Protein AF-A0A2V9QS73-F1 (afdb_monomer)

Structure (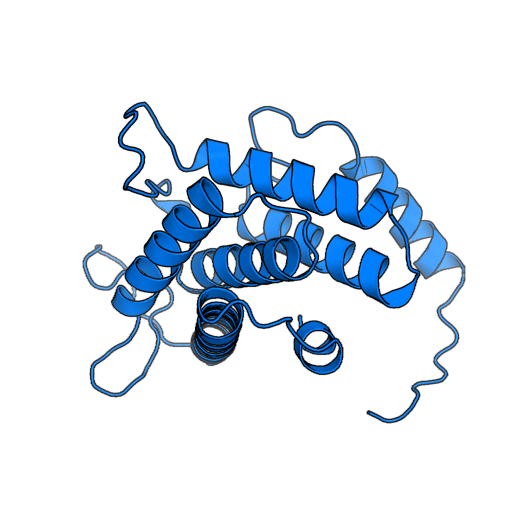mmCIF, N/CA/C/O backbone):
data_AF-A0A2V9QS73-F1
#
_entry.id   AF-A0A2V9QS73-F1
#
loop_
_atom_site.group_PDB
_atom_site.id
_atom_site.type_symbol
_atom_site.label_atom_id
_atom_site.label_alt_id
_atom_site.label_comp_id
_atom_site.label_asym_id
_atom_site.label_entity_id
_atom_site.label_seq_id
_atom_site.pdbx_PDB_ins_code
_atom_site.Cartn_x
_atom_site.Cartn_y
_atom_site.Cartn_z
_atom_site.occupancy
_atom_site.B_iso_or_equiv
_atom_site.auth_seq_id
_atom_site.auth_comp_id
_atom_site.auth_asym_id
_atom_site.auth_atom_id
_atom_site.pdbx_PDB_model_num
ATOM 1 N N . LEU A 1 1 ? -13.609 -18.349 4.858 1.00 47.53 1 LEU A N 1
ATOM 2 C CA . LEU A 1 1 ? -12.322 -18.584 5.546 1.00 47.53 1 LEU A CA 1
ATOM 3 C C . LEU A 1 1 ? -12.625 -19.323 6.839 1.00 47.53 1 LEU A C 1
ATOM 5 O O . LEU A 1 1 ? -13.399 -18.811 7.640 1.00 47.53 1 LEU A O 1
ATOM 9 N N . LEU A 1 2 ? -12.135 -20.558 6.973 1.00 36.41 2 LEU A N 1
ATOM 10 C CA . LEU A 1 2 ? -12.322 -21.362 8.182 1.00 36.41 2 LEU A CA 1
ATOM 11 C C . LEU A 1 2 ? -11.707 -20.611 9.374 1.00 36.41 2 LEU A C 1
ATOM 13 O O . LEU A 1 2 ? -10.621 -20.049 9.216 1.00 36.41 2 LEU A O 1
ATOM 17 N N . PRO A 1 3 ? -12.361 -20.568 10.547 1.00 46.25 3 PRO A N 1
ATOM 18 C CA . PRO A 1 3 ? -11.743 -20.011 11.736 1.00 46.25 3 PRO A CA 1
ATOM 19 C C . PRO A 1 3 ? -10.591 -20.935 12.130 1.00 46.25 3 PRO A C 1
ATOM 21 O O . PRO A 1 3 ? -10.796 -21.958 12.781 1.00 46.25 3 PRO A O 1
ATOM 24 N N . LEU A 1 4 ? -9.375 -20.589 11.714 1.00 47.06 4 LEU A N 1
ATOM 25 C CA . LEU A 1 4 ? -8.169 -21.162 12.289 1.00 47.06 4 LEU A CA 1
ATOM 26 C C . LEU A 1 4 ? -8.140 -20.704 13.750 1.00 47.06 4 LEU A C 1
ATOM 28 O O . LEU A 1 4 ? -7.663 -19.617 14.067 1.00 47.06 4 LEU A O 1
ATOM 32 N N . LYS A 1 5 ? -8.709 -21.518 14.648 1.00 58.69 5 LYS A N 1
ATOM 33 C CA . LYS A 1 5 ? -8.451 -21.443 16.088 1.00 58.69 5 LYS A CA 1
ATOM 34 C C . LYS A 1 5 ? -7.016 -21.917 16.318 1.00 58.69 5 LYS A C 1
ATOM 36 O O . LYS A 1 5 ? -6.788 -23.011 16.815 1.00 58.69 5 LYS A O 1
ATOM 41 N N . CYS A 1 6 ? -6.053 -21.128 15.861 1.00 67.50 6 CYS A N 1
ATOM 42 C CA . CYS A 1 6 ? -4.663 -21.316 16.223 1.00 67.50 6 CYS A CA 1
ATOM 43 C C . CYS A 1 6 ? -4.436 -20.501 17.491 1.00 67.50 6 CYS A C 1
ATOM 45 O O . CYS A 1 6 ? -4.543 -19.273 17.465 1.00 67.50 6 CYS A O 1
ATOM 47 N N . GLU A 1 7 ? -4.160 -21.172 18.606 1.00 81.00 7 GLU A N 1
ATOM 48 C CA . GLU A 1 7 ? -3.574 -20.484 19.750 1.00 81.00 7 GLU A CA 1
ATOM 49 C C . GLU A 1 7 ? -2.178 -20.017 19.329 1.00 81.00 7 GLU A C 1
ATOM 51 O O . GLU A 1 7 ? -1.331 -20.814 18.931 1.00 81.00 7 GLU A O 1
ATOM 56 N N . ILE A 1 8 ? -1.976 -18.700 19.314 1.00 80.12 8 ILE A N 1
ATOM 57 C CA . ILE A 1 8 ? -0.672 -18.102 19.026 1.00 80.12 8 ILE A CA 1
ATOM 58 C C . ILE A 1 8 ? 0.168 -18.247 20.299 1.00 80.12 8 ILE A C 1
ATOM 60 O O . ILE A 1 8 ? -0.289 -17.763 21.341 1.00 80.12 8 ILE A O 1
ATOM 64 N N . PRO A 1 9 ? 1.367 -18.856 20.240 1.00 88.25 9 PRO A N 1
ATOM 65 C CA . PRO A 1 9 ? 2.242 -18.960 21.401 1.00 88.25 9 PRO A CA 1
ATOM 66 C C . PRO A 1 9 ? 2.484 -17.580 22.038 1.00 88.25 9 PRO A C 1
ATOM 68 O O . PRO A 1 9 ? 2.725 -16.613 21.301 1.00 88.25 9 PRO A O 1
ATOM 71 N N . PRO A 1 10 ? 2.412 -17.445 23.375 1.00 85.75 10 PRO A N 1
ATOM 72 C CA . PRO A 1 10 ? 2.612 -16.161 24.047 1.00 85.75 10 PRO A CA 1
ATOM 73 C C . PRO A 1 10 ? 3.983 -15.547 23.732 1.00 85.75 10 PRO A C 1
ATOM 75 O O . PRO A 1 10 ? 4.085 -14.338 23.559 1.00 85.75 10 PRO A O 1
ATOM 78 N N . GLU A 1 11 ? 5.013 -16.364 23.519 1.00 90.75 11 GLU A N 1
ATOM 79 C CA . GLU A 1 11 ? 6.354 -15.913 23.144 1.00 90.75 11 GLU A CA 1
ATOM 80 C C . GLU A 1 11 ? 6.370 -15.226 21.772 1.00 90.75 11 GLU A C 1
ATOM 82 O O . GLU A 1 11 ? 7.095 -14.250 21.568 1.00 90.75 11 GLU A O 1
ATOM 87 N N . LEU A 1 12 ? 5.555 -15.710 20.826 1.00 80.88 12 LEU A N 1
ATOM 88 C CA . LEU A 1 12 ? 5.427 -15.099 19.504 1.00 80.88 12 LEU A CA 1
ATOM 89 C C . LEU A 1 12 ? 4.694 -13.757 19.595 1.00 80.88 12 LEU A C 1
ATOM 91 O O . LEU A 1 12 ? 5.092 -12.800 18.930 1.00 80.88 12 LEU A O 1
ATOM 95 N N . ARG A 1 13 ? 3.669 -13.660 20.450 1.00 81.12 13 ARG A N 1
ATOM 96 C CA . ARG A 1 13 ? 2.990 -12.390 20.746 1.00 81.12 13 ARG A CA 1
ATOM 97 C C . ARG A 1 13 ? 3.968 -11.374 21.335 1.00 81.12 13 ARG A C 1
ATOM 99 O O . ARG A 1 13 ? 4.094 -10.284 20.784 1.00 81.12 13 ARG A O 1
ATOM 106 N N . ASP A 1 14 ? 4.713 -11.757 22.367 1.00 81.50 14 ASP A N 1
ATOM 107 C CA . ASP A 1 14 ? 5.699 -10.891 23.020 1.00 81.50 14 ASP A CA 1
ATOM 108 C C . ASP A 1 14 ? 6.790 -10.430 22.043 1.00 81.50 14 ASP A C 1
ATOM 110 O O . ASP A 1 14 ? 7.220 -9.275 22.068 1.00 81.50 14 ASP A O 1
ATOM 114 N N . ALA A 1 15 ? 7.252 -11.322 21.161 1.00 83.88 15 ALA A N 1
ATOM 115 C CA . ALA A 1 15 ? 8.209 -10.974 20.116 1.00 83.88 15 ALA A CA 1
ATOM 116 C C . ALA A 1 15 ? 7.620 -9.953 19.131 1.00 83.88 15 ALA A C 1
ATOM 118 O O . ALA A 1 15 ? 8.287 -8.966 18.814 1.00 83.88 15 ALA A O 1
ATOM 119 N N . CYS A 1 16 ? 6.369 -10.142 18.696 1.00 80.75 16 CYS A N 1
ATOM 120 C CA . CYS A 1 16 ? 5.674 -9.197 17.821 1.00 80.75 16 CYS A CA 1
ATOM 121 C C . CYS A 1 16 ? 5.517 -7.824 18.485 1.00 80.75 16 CYS A C 1
ATOM 123 O O . CYS A 1 16 ? 5.817 -6.816 17.852 1.00 80.75 16 CYS A O 1
ATOM 125 N N . GLU A 1 17 ? 5.127 -7.769 19.759 1.00 80.06 17 GLU A N 1
ATOM 126 C CA . GLU A 1 17 ? 4.959 -6.517 20.510 1.00 80.06 17 GLU A CA 1
ATOM 127 C C . GLU A 1 17 ? 6.294 -5.788 20.733 1.00 80.06 17 GLU A C 1
ATOM 129 O O . GLU A 1 17 ? 6.374 -4.564 20.592 1.00 80.06 17 GLU A O 1
ATOM 134 N N . LYS A 1 18 ? 7.378 -6.524 21.018 1.00 81.81 18 LYS A N 1
ATOM 135 C CA . LYS A 1 18 ? 8.735 -5.958 21.131 1.00 81.81 18 LYS A CA 1
ATOM 136 C C . LYS A 1 18 ? 9.226 -5.398 19.800 1.00 81.81 18 LYS A C 1
ATOM 138 O O . LYS A 1 18 ? 9.774 -4.295 19.763 1.00 81.81 18 LYS A O 1
ATOM 143 N N . ILE A 1 19 ? 9.028 -6.146 18.714 1.00 80.38 19 ILE A N 1
ATOM 144 C CA . ILE A 1 19 ? 9.373 -5.723 17.354 1.00 80.38 19 ILE A CA 1
ATOM 145 C C . ILE A 1 19 ? 8.558 -4.480 16.994 1.00 80.38 19 ILE A C 1
ATOM 147 O O . ILE A 1 19 ? 9.142 -3.460 16.639 1.00 80.38 19 ILE A O 1
ATOM 151 N N . GLN A 1 20 ? 7.240 -4.508 17.183 1.00 74.06 20 GLN A N 1
ATOM 152 C CA . GLN A 1 20 ? 6.363 -3.361 16.967 1.00 74.06 20 GLN A CA 1
ATOM 153 C C . GLN A 1 20 ? 6.851 -2.140 17.754 1.00 74.06 20 GLN A C 1
ATOM 155 O O . GLN A 1 20 ? 7.092 -1.101 17.156 1.00 74.06 20 GLN A O 1
ATOM 160 N N . SER A 1 21 ? 7.097 -2.271 19.059 1.00 76.25 21 SER A N 1
ATOM 161 C CA . SER A 1 21 ? 7.568 -1.169 19.914 1.00 76.25 21 SER A CA 1
ATOM 162 C C . SER A 1 21 ? 8.906 -0.583 19.453 1.00 76.25 21 SER A C 1
ATOM 164 O O . SER A 1 21 ? 9.128 0.625 19.553 1.00 76.25 21 SER A O 1
ATOM 166 N N . LYS A 1 22 ? 9.805 -1.422 18.922 1.00 75.50 22 LYS A N 1
ATOM 167 C CA . LYS A 1 22 ? 11.066 -0.980 18.311 1.00 75.50 22 LYS A CA 1
ATOM 168 C C . LYS A 1 22 ? 10.812 -0.134 17.058 1.00 75.50 22 LYS A C 1
ATOM 170 O O . LYS A 1 22 ? 11.486 0.880 16.881 1.00 75.50 22 LYS A O 1
ATOM 175 N N . TRP A 1 23 ? 9.850 -0.532 16.228 1.00 67.88 23 TRP A N 1
ATOM 176 C CA . TRP A 1 23 ? 9.509 0.129 14.963 1.00 67.88 23 TRP A CA 1
ATOM 177 C C . TRP A 1 23 ? 8.507 1.286 15.102 1.00 67.88 23 TRP A C 1
ATOM 179 O O . TRP A 1 23 ? 8.439 2.131 14.222 1.00 67.88 23 TRP A O 1
ATOM 189 N N . CYS A 1 24 ? 7.783 1.394 16.219 1.00 65.12 24 CYS A N 1
ATOM 190 C CA . CYS A 1 24 ? 6.920 2.536 16.547 1.00 65.12 24 CYS A CA 1
ATOM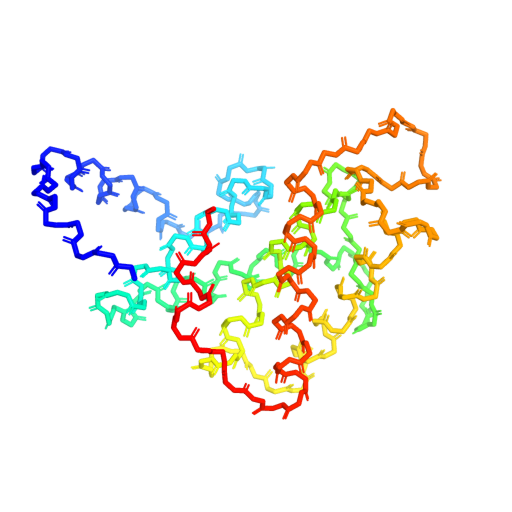 191 C C . CYS A 1 24 ? 7.696 3.815 16.897 1.00 65.12 24 CYS A C 1
ATOM 193 O O . CYS A 1 24 ? 7.084 4.848 17.172 1.00 65.12 24 CYS A O 1
ATOM 195 N N . ARG A 1 25 ? 9.033 3.771 16.941 1.00 67.12 25 ARG A N 1
ATOM 196 C CA . ARG A 1 25 ? 9.841 4.986 17.090 1.00 67.12 25 ARG A CA 1
ATOM 197 C C . ARG A 1 25 ? 9.652 5.865 15.849 1.00 67.12 25 ARG A C 1
ATOM 199 O O . ARG A 1 25 ? 9.499 5.312 14.762 1.00 67.12 25 ARG A O 1
ATOM 206 N N . PRO A 1 26 ? 9.676 7.205 15.987 1.00 59.50 26 PRO A N 1
ATOM 207 C CA . PRO A 1 26 ? 9.500 8.107 14.858 1.00 59.50 26 PRO A CA 1
ATOM 208 C C . PRO A 1 26 ? 10.385 7.681 13.691 1.00 59.50 26 PRO A C 1
ATOM 210 O O . PRO A 1 26 ? 11.586 7.449 13.874 1.00 59.50 26 PRO A O 1
ATOM 213 N N . LEU A 1 27 ? 9.777 7.560 12.513 1.00 59.16 27 LEU A N 1
ATOM 214 C CA . LEU A 1 27 ? 10.486 7.359 11.259 1.00 59.16 27 LEU A CA 1
ATOM 215 C C . LEU A 1 27 ? 11.593 8.406 11.172 1.00 59.16 27 LEU A C 1
ATOM 217 O O . LEU A 1 27 ? 11.326 9.603 11.074 1.00 59.16 27 LEU A O 1
ATOM 221 N N . HIS A 1 28 ? 12.842 7.958 11.266 1.00 55.03 28 HIS A N 1
ATOM 222 C CA . HIS A 1 28 ? 13.967 8.831 10.976 1.00 55.03 28 HIS A CA 1
ATOM 223 C C . HIS A 1 28 ? 13.935 9.125 9.469 1.00 55.03 28 HIS A C 1
ATOM 225 O O . HIS A 1 28 ? 13.313 8.394 8.693 1.00 55.03 28 HIS A O 1
ATOM 231 N N . SER A 1 29 ? 14.614 10.183 9.033 1.00 54.53 29 SER A N 1
ATOM 232 C CA . SER A 1 29 ? 14.646 10.651 7.637 1.00 54.53 29 SER A CA 1
ATOM 233 C C . SER A 1 29 ? 15.012 9.578 6.582 1.00 54.53 29 SER A C 1
ATOM 235 O O . SER A 1 29 ? 14.821 9.804 5.388 1.00 54.53 29 SER A O 1
ATOM 237 N N . GLY A 1 30 ? 15.487 8.396 7.002 1.00 55.16 30 GLY A N 1
ATOM 238 C CA . GLY A 1 30 ? 15.820 7.236 6.169 1.00 55.16 30 GLY A CA 1
ATOM 239 C C . GLY A 1 30 ? 14.734 6.157 5.980 1.00 55.16 30 GLY A C 1
ATOM 240 O O . GLY A 1 30 ? 14.956 5.251 5.177 1.00 55.16 30 GLY A O 1
ATOM 241 N N . GLY A 1 31 ? 13.562 6.243 6.619 1.00 58.09 31 GLY A N 1
ATOM 242 C CA . GLY A 1 31 ? 12.594 5.125 6.684 1.00 58.09 31 GLY A CA 1
ATOM 243 C C . GLY A 1 31 ? 12.831 4.238 7.907 1.00 58.09 31 GLY A C 1
ATOM 244 O O . GLY A 1 31 ? 13.728 4.533 8.699 1.00 58.09 31 GLY A O 1
ATOM 245 N N . LEU A 1 32 ? 12.043 3.171 8.095 1.00 59.94 32 LEU A N 1
ATOM 246 C CA . LEU A 1 32 ? 12.308 2.233 9.200 1.00 59.94 32 LEU A CA 1
ATOM 247 C C . LEU A 1 32 ? 13.563 1.424 8.881 1.00 59.94 32 LEU A C 1
ATOM 249 O O . LEU A 1 32 ? 14.489 1.354 9.686 1.00 59.94 32 LEU A O 1
ATOM 253 N N . THR A 1 33 ? 13.595 0.840 7.687 1.00 62.88 33 THR A N 1
ATOM 254 C CA . THR A 1 33 ? 14.617 -0.137 7.289 1.00 62.88 33 THR A CA 1
ATOM 255 C C . THR A 1 33 ? 15.610 0.393 6.255 1.00 62.88 33 THR A C 1
ATOM 257 O O . THR A 1 33 ? 16.653 -0.217 6.041 1.00 62.88 33 THR A O 1
ATOM 260 N N . GLY A 1 34 ? 15.292 1.514 5.601 1.00 67.19 34 GLY A N 1
ATOM 261 C CA . GLY A 1 34 ? 15.976 1.949 4.380 1.00 67.19 34 GLY A CA 1
ATOM 262 C C . GLY A 1 34 ? 15.488 1.227 3.115 1.00 67.19 34 GLY A C 1
ATOM 263 O O . GLY A 1 34 ? 15.835 1.653 2.015 1.00 67.19 34 GLY A O 1
ATOM 264 N N . GLU A 1 35 ? 14.635 0.203 3.250 1.00 80.19 35 GLU A N 1
ATOM 265 C CA . GLU A 1 35 ? 14.010 -0.544 2.159 1.00 80.19 35 GLU A CA 1
ATOM 266 C C . GLU A 1 35 ? 12.489 -0.318 2.154 1.00 80.19 35 GLU A C 1
ATOM 268 O O . GLU A 1 35 ? 11.765 -0.675 3.081 1.00 80.19 35 GLU A O 1
ATOM 273 N N . TRP A 1 36 ? 11.969 0.247 1.065 1.00 84.19 36 TRP A N 1
ATOM 274 C CA . TRP A 1 36 ? 10.554 0.622 0.957 1.00 84.19 36 TRP A CA 1
ATOM 275 C C . TRP A 1 36 ? 9.608 -0.571 1.086 1.00 84.19 36 TRP A C 1
ATOM 277 O O . TRP A 1 36 ? 8.545 -0.463 1.686 1.00 84.19 36 TRP A O 1
ATOM 287 N N . HIS A 1 37 ? 10.014 -1.715 0.543 1.00 84.38 37 HIS A N 1
ATOM 288 C CA . HIS A 1 37 ? 9.239 -2.948 0.570 1.00 84.38 37 HIS A CA 1
ATOM 289 C C . HIS A 1 37 ? 9.006 -3.447 2.007 1.00 84.38 37 HIS A C 1
ATOM 291 O O . HIS A 1 37 ? 7.882 -3.774 2.382 1.00 84.38 37 HIS A O 1
ATOM 297 N N . ALA A 1 38 ? 10.043 -3.429 2.849 1.00 86.62 38 ALA A N 1
ATOM 298 C CA . ALA A 1 38 ? 9.918 -3.806 4.255 1.00 86.62 38 ALA A CA 1
ATOM 299 C C . ALA A 1 38 ? 9.075 -2.793 5.054 1.00 86.62 38 ALA A C 1
ATOM 301 O O . ALA A 1 38 ? 8.235 -3.191 5.865 1.00 86.62 38 ALA A O 1
ATOM 302 N N . ASP A 1 39 ? 9.233 -1.493 4.781 1.00 87.88 39 ASP A N 1
ATOM 303 C CA . ASP A 1 39 ? 8.417 -0.439 5.397 1.00 87.88 39 ASP A CA 1
ATOM 304 C C . ASP A 1 39 ? 6.922 -0.591 5.026 1.00 87.88 39 ASP A C 1
ATOM 306 O O . ASP A 1 39 ? 6.040 -0.362 5.858 1.00 87.88 39 ASP A O 1
ATOM 310 N N . LEU A 1 40 ? 6.613 -1.042 3.806 1.00 91.44 40 LEU A N 1
ATOM 311 C CA . LEU A 1 40 ? 5.241 -1.296 3.354 1.00 91.44 40 LEU A CA 1
ATOM 312 C C . LEU A 1 40 ? 4.618 -2.532 4.000 1.00 91.44 40 LEU A C 1
ATOM 314 O O . LEU A 1 40 ? 3.457 -2.463 4.403 1.00 91.44 40 LEU A O 1
ATOM 318 N N . TYR A 1 41 ? 5.375 -3.615 4.197 1.00 91.81 41 TYR A N 1
ATOM 319 C CA . TYR A 1 41 ? 4.889 -4.747 4.995 1.00 91.81 41 TYR A CA 1
ATOM 320 C C . TYR A 1 41 ? 4.551 -4.338 6.425 1.00 91.81 41 TYR A C 1
ATOM 322 O O . TYR A 1 41 ? 3.552 -4.795 6.980 1.00 91.81 41 TYR A O 1
ATOM 330 N N . PHE A 1 42 ? 5.352 -3.455 7.023 1.00 91.00 42 PHE A N 1
ATOM 331 C CA . PHE A 1 42 ? 5.040 -2.911 8.339 1.00 91.00 42 PHE A CA 1
ATOM 332 C C . PHE A 1 42 ? 3.713 -2.133 8.329 1.00 91.00 42 PHE A C 1
ATOM 334 O O . PHE A 1 42 ? 2.864 -2.364 9.193 1.00 91.00 42 PHE A O 1
ATOM 341 N N . ILE A 1 43 ? 3.488 -1.270 7.332 1.00 93.38 43 ILE A N 1
ATOM 342 C CA . ILE A 1 43 ? 2.230 -0.518 7.179 1.00 93.38 43 ILE A CA 1
ATOM 343 C C . ILE A 1 43 ? 1.033 -1.462 6.985 1.00 93.38 43 ILE A C 1
ATOM 345 O O . ILE A 1 43 ? 0.017 -1.307 7.666 1.00 93.38 43 ILE A O 1
ATOM 349 N N . GLU A 1 44 ? 1.137 -2.451 6.095 1.00 94.81 44 GLU A N 1
ATOM 350 C CA . GLU A 1 44 ? 0.077 -3.442 5.859 1.00 94.81 44 GLU A CA 1
ATOM 351 C C . GLU A 1 44 ? -0.208 -4.273 7.121 1.00 94.81 44 GLU A C 1
ATOM 353 O O . GLU A 1 44 ? -1.370 -4.499 7.468 1.00 94.81 44 GLU A O 1
ATOM 358 N N . GLY A 1 45 ? 0.830 -4.636 7.880 1.00 92.38 45 GLY A N 1
ATOM 359 C CA . GLY A 1 45 ? 0.697 -5.293 9.178 1.00 92.38 45 GLY A CA 1
ATOM 360 C C . GLY A 1 45 ? -0.063 -4.444 10.202 1.00 92.38 45 GLY A C 1
ATOM 361 O O . GLY A 1 45 ? -0.964 -4.946 10.875 1.00 92.38 45 GLY A O 1
ATOM 362 N N . LEU A 1 46 ? 0.225 -3.141 10.289 1.00 92.50 46 LEU A N 1
ATOM 363 C CA . LEU A 1 46 ? -0.517 -2.220 11.157 1.00 92.50 46 LEU A CA 1
ATOM 364 C C . LEU A 1 46 ? -1.987 -2.079 10.737 1.00 92.50 46 LEU A C 1
ATOM 366 O O . LEU A 1 46 ? -2.867 -2.038 11.598 1.00 92.50 46 LEU A O 1
ATOM 370 N N . VAL A 1 47 ? -2.268 -2.048 9.432 1.00 94.62 47 VAL A N 1
ATOM 371 C CA . VAL A 1 47 ? -3.640 -2.051 8.900 1.00 94.62 47 VAL A CA 1
ATOM 372 C C . VAL A 1 47 ? -4.377 -3.324 9.313 1.00 94.62 47 VAL A C 1
ATOM 374 O O . VAL A 1 47 ? -5.508 -3.248 9.800 1.00 94.62 47 VAL A O 1
ATOM 377 N N . LEU A 1 48 ? -3.741 -4.491 9.180 1.00 92.94 48 LEU A N 1
ATOM 378 C CA . LEU A 1 48 ? -4.316 -5.763 9.618 1.00 92.94 48 LEU A CA 1
ATOM 379 C C . LEU A 1 48 ? -4.582 -5.765 11.129 1.00 92.94 48 LEU A C 1
ATOM 381 O O . LEU A 1 48 ? -5.684 -6.127 11.548 1.00 92.94 48 LEU A O 1
ATOM 385 N N . LEU A 1 49 ? -3.638 -5.293 11.949 1.00 89.44 49 LEU A N 1
ATOM 386 C CA . LEU A 1 49 ? -3.826 -5.161 13.398 1.00 89.44 49 LEU A CA 1
ATOM 387 C C . LEU A 1 49 ? -5.008 -4.244 13.734 1.00 89.44 49 LEU A C 1
ATOM 389 O O . LEU A 1 49 ? -5.908 -4.642 14.479 1.00 89.44 49 LEU A O 1
ATOM 393 N N . GLY A 1 50 ? -5.063 -3.056 13.130 1.00 91.00 50 GLY A N 1
ATOM 394 C CA . GLY A 1 50 ? -6.162 -2.110 13.307 1.00 91.00 50 GLY A CA 1
ATOM 395 C C . GLY A 1 50 ? -7.516 -2.692 12.888 1.00 91.00 50 GLY A C 1
ATOM 396 O O . GLY A 1 50 ? -8.529 -2.472 13.556 1.00 91.00 50 GLY A O 1
ATOM 397 N N . LEU A 1 51 ? -7.555 -3.483 11.814 1.00 91.19 51 LEU A N 1
ATOM 398 C CA . LEU A 1 51 ? -8.772 -4.108 11.294 1.00 91.19 51 LEU A CA 1
ATOM 399 C C . LEU A 1 51 ? -9.251 -5.307 12.128 1.00 91.19 51 LEU A C 1
ATOM 401 O O . LEU A 1 51 ? -10.462 -5.547 12.250 1.00 91.19 51 LEU A O 1
ATOM 405 N N . HIS A 1 52 ? -8.326 -6.101 12.666 1.00 88.31 52 HIS A N 1
ATOM 406 C CA . HIS A 1 52 ? -8.632 -7.306 13.436 1.00 88.31 52 HIS A CA 1
ATOM 407 C C . HIS A 1 52 ? -8.906 -7.009 14.908 1.00 88.31 52 HIS A C 1
ATOM 409 O O . HIS A 1 52 ? -9.881 -7.530 15.450 1.00 88.31 52 HIS A O 1
ATOM 415 N N . HIS A 1 53 ? -8.112 -6.132 15.520 1.00 86.56 53 HIS A N 1
ATOM 416 C CA . HIS A 1 53 ? -8.195 -5.813 16.945 1.00 86.56 53 HIS A CA 1
ATOM 417 C C . HIS A 1 53 ? -8.951 -4.516 17.242 1.00 86.56 53 HIS A C 1
ATOM 419 O O . HIS A 1 53 ? -9.129 -4.178 18.408 1.00 86.56 53 HIS A O 1
ATOM 425 N N . ARG A 1 54 ? -9.438 -3.808 16.208 1.00 89.75 54 ARG A N 1
ATOM 426 C CA . ARG A 1 54 ? -10.061 -2.476 16.340 1.00 89.75 54 ARG A CA 1
ATOM 427 C C . ARG A 1 54 ? -9.127 -1.474 17.031 1.00 89.75 54 ARG A C 1
ATOM 429 O O . ARG A 1 54 ? -9.578 -0.598 17.763 1.00 89.75 54 ARG A O 1
ATOM 436 N N . ASP A 1 55 ? -7.827 -1.620 16.794 1.00 88.38 55 ASP A N 1
ATOM 437 C CA . ASP A 1 55 ? -6.799 -0.784 17.400 1.00 88.38 55 ASP A CA 1
ATOM 438 C C . ASP A 1 55 ? -6.655 0.533 16.623 1.00 88.38 55 ASP A C 1
ATOM 440 O O . ASP A 1 55 ? -6.079 0.585 15.533 1.00 88.38 55 ASP A O 1
ATOM 444 N N . SER A 1 56 ? -7.185 1.620 17.186 1.00 92.00 56 SER A N 1
ATOM 445 C CA . SER A 1 56 ? -7.098 2.955 16.588 1.00 92.00 56 SER A CA 1
ATOM 446 C C . SER A 1 56 ? -5.671 3.507 16.551 1.00 92.00 56 SER A C 1
ATOM 448 O O . SER A 1 56 ? -5.373 4.341 15.696 1.00 92.00 56 SER A O 1
ATOM 450 N N . ARG A 1 57 ? -4.782 3.061 17.451 1.00 90.25 57 ARG A N 1
ATOM 451 C CA . ARG A 1 57 ? -3.370 3.473 17.462 1.00 90.25 57 ARG A CA 1
ATOM 452 C C . ARG A 1 57 ? -2.632 2.851 16.285 1.00 90.25 57 ARG A C 1
ATOM 454 O O . ARG A 1 57 ? -1.867 3.548 15.626 1.00 90.25 57 ARG A O 1
ATOM 461 N N . ALA A 1 58 ? -2.918 1.585 15.976 1.00 90.81 58 ALA A N 1
ATOM 462 C CA . ALA A 1 58 ? -2.361 0.913 14.803 1.00 90.81 58 ALA A CA 1
ATOM 463 C C . ALA A 1 58 ? -2.746 1.637 13.501 1.00 90.81 58 ALA A C 1
ATOM 465 O O . ALA A 1 58 ? -1.883 1.900 12.667 1.00 90.81 58 ALA A O 1
ATOM 466 N N . TRP A 1 59 ? -4.009 2.058 13.362 1.00 94.62 59 TRP A N 1
ATOM 467 C CA . TRP A 1 59 ? -4.445 2.864 12.217 1.00 94.62 59 TRP A CA 1
ATOM 468 C C . TRP A 1 59 ? -3.754 4.229 12.130 1.00 94.62 59 TRP A C 1
ATOM 470 O O . TRP A 1 59 ? -3.329 4.636 11.047 1.00 94.62 59 TRP A O 1
ATOM 480 N N . ALA A 1 60 ? -3.636 4.939 13.256 1.00 92.81 60 ALA A N 1
ATOM 481 C CA . ALA A 1 60 ? -2.960 6.233 13.300 1.00 92.81 60 ALA A CA 1
ATOM 482 C C . ALA A 1 60 ? -1.491 6.109 12.872 1.00 92.81 60 ALA A C 1
ATOM 484 O O . ALA A 1 60 ? -1.033 6.878 12.027 1.00 92.81 60 ALA A O 1
ATOM 485 N N . LEU A 1 61 ? -0.795 5.085 13.374 1.00 91.06 61 LEU A N 1
ATOM 486 C CA . LEU A 1 61 ? 0.594 4.818 13.022 1.00 91.06 61 LEU A CA 1
ATOM 487 C C . LEU A 1 61 ? 0.753 4.363 11.565 1.00 91.06 61 LEU A C 1
ATOM 489 O O . LEU A 1 61 ? 1.698 4.787 10.903 1.00 91.06 61 LEU A O 1
ATOM 493 N N . ALA A 1 62 ? -0.169 3.548 11.041 1.00 94.00 62 ALA A N 1
ATOM 494 C CA . ALA A 1 62 ? -0.168 3.147 9.633 1.00 94.00 62 ALA A CA 1
ATOM 495 C C . ALA A 1 62 ? -0.294 4.371 8.719 1.00 94.00 62 ALA A C 1
ATOM 497 O O . ALA A 1 62 ? 0.475 4.523 7.771 1.00 94.00 62 ALA A O 1
ATOM 498 N N . ARG A 1 63 ? -1.222 5.281 9.045 1.00 95.19 63 ARG A N 1
ATOM 499 C CA . ARG A 1 63 ? -1.395 6.558 8.344 1.00 95.19 63 ARG A CA 1
ATOM 500 C C . ARG A 1 63 ? -0.121 7.394 8.393 1.00 95.19 63 ARG A C 1
ATOM 502 O O . ARG A 1 63 ? 0.334 7.846 7.350 1.00 95.19 63 ARG A O 1
ATOM 509 N N . GLU A 1 64 ? 0.437 7.622 9.577 1.00 92.00 64 GLU A N 1
ATOM 510 C CA . GLU A 1 64 ? 1.643 8.446 9.749 1.00 92.00 64 GLU A CA 1
ATOM 511 C C . GLU A 1 64 ? 2.828 7.872 8.982 1.00 92.00 64 GLU A C 1
ATOM 513 O O . GLU A 1 64 ? 3.525 8.603 8.278 1.00 92.00 64 GLU A O 1
ATOM 518 N N . SER A 1 65 ? 2.993 6.551 9.044 1.00 90.31 65 SER A N 1
ATOM 519 C CA . SER A 1 65 ? 4.061 5.847 8.344 1.00 90.31 65 SER A CA 1
ATOM 520 C C . SER A 1 65 ? 3.902 5.932 6.830 1.00 90.31 65 SER A C 1
ATOM 522 O O . SER A 1 65 ? 4.854 6.254 6.122 1.00 90.31 65 SER A O 1
ATOM 524 N N . TYR A 1 66 ? 2.680 5.735 6.332 1.00 93.25 66 TYR A N 1
ATOM 525 C CA . TYR A 1 66 ? 2.356 5.890 4.917 1.00 93.25 66 TYR A CA 1
ATOM 526 C C . TYR A 1 66 ? 2.589 7.323 4.422 1.00 93.25 66 TYR A C 1
ATOM 528 O O . TYR A 1 66 ? 3.172 7.528 3.360 1.00 93.25 66 TYR A O 1
ATOM 536 N N . GLN A 1 67 ? 2.175 8.330 5.196 1.00 91.25 67 GLN A N 1
ATOM 537 C CA . GLN A 1 67 ? 2.385 9.737 4.850 1.00 91.25 67 GLN A CA 1
ATOM 538 C C . GLN A 1 67 ? 3.869 10.090 4.790 1.00 91.25 67 GLN A C 1
ATOM 540 O O . GLN A 1 67 ? 4.308 10.713 3.826 1.00 91.25 67 GLN A O 1
ATOM 545 N N . ALA A 1 68 ? 4.645 9.663 5.787 1.00 87.38 68 ALA A N 1
ATOM 546 C CA . ALA A 1 68 ? 6.084 9.868 5.805 1.00 87.38 68 ALA A CA 1
ATOM 547 C C . ALA A 1 68 ? 6.766 9.193 4.606 1.00 87.38 68 ALA A C 1
ATOM 549 O O . ALA A 1 68 ? 7.616 9.815 3.976 1.00 87.38 68 ALA A O 1
ATOM 550 N N . LEU A 1 69 ? 6.357 7.972 4.245 1.00 87.00 69 LEU A N 1
ATOM 551 C CA . LEU A 1 69 ? 6.880 7.271 3.073 1.00 87.00 69 LEU A CA 1
ATOM 552 C C . LEU A 1 69 ? 6.546 8.011 1.768 1.00 87.00 69 LEU A C 1
ATOM 554 O O . LEU A 1 69 ? 7.441 8.289 0.975 1.00 87.00 69 LEU A O 1
ATOM 558 N N . MET A 1 70 ? 5.287 8.413 1.581 1.00 86.88 70 MET A N 1
ATOM 559 C CA . MET A 1 70 ? 4.837 9.141 0.388 1.00 86.88 70 MET A CA 1
ATOM 560 C C . MET A 1 70 ? 5.499 10.514 0.236 1.00 86.88 70 MET A C 1
ATOM 562 O O . MET A 1 70 ? 5.791 10.928 -0.881 1.00 86.88 70 MET A O 1
ATOM 566 N N . ASN A 1 71 ? 5.787 11.211 1.336 1.00 83.94 71 ASN A N 1
ATOM 567 C CA . ASN A 1 71 ? 6.499 12.492 1.291 1.00 83.94 71 ASN A CA 1
ATOM 568 C C . ASN A 1 71 ? 7.961 12.334 0.834 1.00 83.94 71 ASN A C 1
ATOM 570 O O . ASN A 1 71 ? 8.567 13.294 0.367 1.00 83.94 71 ASN A O 1
ATOM 574 N N . ARG A 1 72 ? 8.539 11.127 0.920 1.00 78.12 72 ARG A N 1
ATOM 575 C CA . ARG A 1 72 ? 9.872 10.831 0.364 1.00 78.12 72 ARG A CA 1
ATOM 576 C C . ARG A 1 72 ? 9.841 10.608 -1.149 1.00 78.12 72 ARG A C 1
ATOM 578 O O . ARG A 1 72 ? 10.886 10.730 -1.778 1.00 78.12 72 ARG A O 1
ATOM 585 N N . CYS A 1 73 ? 8.674 10.316 -1.734 1.00 71.56 73 CYS A N 1
ATOM 586 C CA . CYS A 1 73 ? 8.490 10.241 -3.188 1.00 71.56 73 CYS A CA 1
ATOM 587 C C . CYS A 1 73 ? 8.527 11.620 -3.873 1.00 71.56 73 CYS A C 1
ATOM 589 O O . CYS A 1 73 ? 8.464 11.691 -5.094 1.00 71.56 73 CYS A O 1
ATOM 591 N N . GLU A 1 74 ? 8.530 12.727 -3.129 1.00 64.25 74 GLU A N 1
ATOM 592 C CA . GLU A 1 74 ? 8.368 14.079 -3.687 1.00 64.25 74 GLU A CA 1
ATOM 593 C C . GLU A 1 74 ? 9.705 14.817 -3.871 1.00 64.25 74 GLU A C 1
ATOM 595 O O . GLU A 1 74 ? 9.759 16.034 -3.721 1.00 64.25 74 GLU A O 1
ATOM 600 N N . GLY A 1 75 ? 10.803 14.105 -4.167 1.00 47.91 75 GLY A N 1
ATOM 601 C CA . GLY A 1 75 ? 12.143 14.697 -4.293 1.00 47.91 75 GLY A CA 1
ATOM 602 C C . GLY A 1 75 ? 12.158 16.040 -5.048 1.00 47.91 75 GLY A C 1
ATOM 603 O O . GLY A 1 75 ? 11.768 16.089 -6.206 1.00 47.91 75 GLY A O 1
ATOM 604 N N . SER A 1 76 ? 12.601 17.110 -4.369 1.00 38.47 76 SER A N 1
ATOM 605 C CA . SER A 1 76 ? 12.946 18.485 -4.812 1.00 38.47 76 SER A CA 1
ATOM 606 C C . SER A 1 76 ? 12.016 19.273 -5.757 1.00 38.47 76 SER A C 1
ATOM 608 O O . SER A 1 76 ? 12.231 20.473 -5.919 1.00 38.47 76 SER A O 1
ATOM 610 N N . ALA A 1 77 ? 11.010 18.671 -6.387 1.00 38.34 77 ALA A N 1
ATOM 611 C CA . ALA A 1 77 ? 10.154 19.313 -7.376 1.00 38.34 77 ALA A CA 1
ATOM 612 C C . ALA A 1 77 ? 8.690 19.297 -6.899 1.00 38.34 77 ALA A C 1
ATOM 614 O O . ALA A 1 77 ? 8.077 18.231 -6.836 1.00 38.34 77 ALA A O 1
ATOM 615 N N . PRO A 1 78 ? 8.088 20.466 -6.602 1.00 36.22 78 PRO A N 1
ATOM 616 C CA . PRO A 1 78 ? 6.743 20.601 -6.041 1.00 36.22 78 PRO A CA 1
ATOM 617 C C . PRO A 1 78 ? 5.662 20.476 -7.125 1.00 36.22 78 PRO A C 1
ATOM 619 O O . PRO A 1 78 ? 4.728 21.273 -7.205 1.00 36.22 78 PRO A O 1
ATOM 622 N N . SER A 1 79 ? 5.793 19.491 -8.008 1.00 39.09 79 SER A N 1
ATOM 623 C CA . SER A 1 79 ? 4.721 19.134 -8.921 1.00 39.09 79 SER A CA 1
ATOM 624 C C . SER A 1 79 ? 3.802 18.175 -8.175 1.00 39.09 79 SER A C 1
ATOM 626 O O . SER A 1 79 ? 4.077 16.981 -8.103 1.00 39.09 79 SER A O 1
ATOM 628 N N . LEU A 1 80 ? 2.680 18.699 -7.674 1.00 42.59 80 LEU A N 1
ATOM 629 C CA . LEU A 1 80 ? 1.540 17.974 -7.076 1.00 42.59 80 LEU A CA 1
ATOM 630 C C . LEU A 1 80 ? 0.986 16.810 -7.941 1.00 42.59 80 LEU A C 1
ATOM 632 O O . LEU A 1 80 ? 0.027 16.148 -7.552 1.00 42.59 80 LEU A O 1
ATOM 636 N N . ASN A 1 81 ? 1.583 16.562 -9.110 1.00 45.69 81 ASN A N 1
ATOM 637 C CA . ASN A 1 81 ? 1.102 15.700 -10.177 1.00 45.69 81 ASN A CA 1
ATOM 638 C C . ASN A 1 81 ? 2.062 14.543 -10.523 1.00 45.69 81 ASN A C 1
ATOM 640 O O . ASN A 1 81 ? 1.785 13.821 -11.476 1.00 45.69 81 ASN A O 1
ATOM 644 N N . ALA A 1 82 ? 3.183 14.361 -9.811 1.00 50.84 82 ALA A N 1
ATOM 645 C CA . ALA A 1 82 ? 4.137 13.291 -10.117 1.00 50.84 82 ALA A CA 1
ATOM 646 C C . ALA A 1 82 ? 4.683 12.617 -8.849 1.00 50.84 82 ALA A C 1
ATOM 648 O O . ALA A 1 82 ? 5.187 13.282 -7.950 1.00 50.84 82 ALA A O 1
ATOM 649 N N . VAL A 1 83 ? 4.608 11.284 -8.795 1.00 56.09 83 VAL A N 1
ATOM 650 C CA . VAL A 1 83 ? 5.312 10.476 -7.789 1.00 56.09 83 VAL A CA 1
ATOM 651 C C . VAL A 1 83 ? 6.711 10.192 -8.341 1.00 56.09 83 VAL A C 1
ATOM 653 O O . VAL A 1 83 ? 6.855 9.386 -9.258 1.00 56.09 83 VAL A O 1
ATOM 656 N N . ALA A 1 84 ? 7.736 10.862 -7.814 1.00 58.44 84 ALA A N 1
ATOM 657 C CA . ALA A 1 84 ? 9.130 10.634 -8.187 1.00 58.44 84 ALA A CA 1
ATOM 658 C C . ALA A 1 84 ? 9.761 9.606 -7.233 1.00 58.44 84 ALA A C 1
ATOM 660 O O . ALA A 1 84 ? 10.337 9.936 -6.197 1.00 58.44 84 ALA A O 1
ATOM 661 N N . LEU A 1 85 ? 9.618 8.322 -7.561 1.00 59.88 85 LEU A N 1
ATOM 662 C CA . LEU A 1 85 ? 10.260 7.260 -6.788 1.00 59.88 85 LEU A CA 1
ATOM 663 C C . LEU A 1 85 ? 11.773 7.238 -7.072 1.00 59.88 85 LEU A C 1
ATOM 665 O O . LEU A 1 85 ? 12.160 7.331 -8.237 1.00 59.88 85 LEU A O 1
ATOM 669 N N . PRO A 1 86 ? 12.640 7.103 -6.051 1.00 60.09 86 PRO A N 1
ATOM 670 C CA . PRO A 1 86 ? 14.069 6.905 -6.281 1.00 60.09 86 PRO A CA 1
ATOM 671 C C . PRO A 1 86 ? 14.308 5.610 -7.079 1.00 60.09 86 PRO A C 1
ATOM 673 O O . PRO A 1 86 ? 13.591 4.637 -6.874 1.00 60.09 86 PRO A O 1
ATOM 676 N N . GLU A 1 87 ? 15.326 5.579 -7.947 1.00 58.41 87 GLU A N 1
ATOM 677 C CA . GLU A 1 87 ? 15.678 4.462 -8.856 1.00 58.41 87 GLU A CA 1
ATOM 678 C C . GLU A 1 87 ? 15.563 3.033 -8.257 1.00 58.41 87 GLU A C 1
ATOM 680 O O . GLU A 1 87 ? 14.948 2.180 -8.896 1.00 58.41 87 GLU A O 1
ATOM 685 N N . PRO A 1 88 ? 16.027 2.724 -7.022 1.00 53.66 88 PRO A N 1
ATOM 686 C CA . PRO A 1 88 ? 15.847 1.384 -6.443 1.00 53.66 88 PRO A CA 1
ATOM 687 C C . PRO A 1 88 ? 14.413 1.068 -5.960 1.00 53.66 88 PRO A C 1
ATOM 689 O O . PRO A 1 88 ? 14.116 -0.082 -5.642 1.00 53.66 88 PRO A O 1
ATOM 692 N N . ALA A 1 89 ? 13.518 2.060 -5.885 1.00 57.19 89 ALA A N 1
ATOM 693 C CA . ALA A 1 89 ? 12.123 1.921 -5.450 1.00 57.19 89 ALA A CA 1
ATOM 694 C C . ALA A 1 89 ? 11.131 1.755 -6.614 1.00 57.19 89 ALA A C 1
ATOM 696 O O . ALA A 1 89 ? 9.930 1.612 -6.379 1.00 57.19 89 ALA A O 1
ATOM 697 N N . VAL A 1 90 ? 11.600 1.753 -7.865 1.00 71.12 90 VAL A N 1
ATOM 698 C CA . VAL A 1 90 ? 10.730 1.678 -9.046 1.00 71.12 90 VAL A CA 1
ATOM 699 C C . VAL A 1 90 ? 10.437 0.223 -9.438 1.00 71.12 90 VAL A C 1
ATOM 701 O O . VAL A 1 90 ? 10.711 -0.222 -10.552 1.00 71.12 90 VAL A O 1
ATOM 704 N N . ARG A 1 91 ? 9.884 -0.532 -8.482 1.00 86.75 91 ARG A N 1
ATOM 705 C CA . ARG A 1 91 ? 9.420 -1.916 -8.657 1.00 86.75 91 ARG A CA 1
ATOM 706 C C . ARG A 1 91 ? 7.896 -1.976 -8.617 1.00 86.75 91 ARG A C 1
ATOM 708 O O . ARG A 1 91 ? 7.270 -1.263 -7.827 1.00 86.75 91 ARG A O 1
ATOM 715 N N . SER A 1 92 ? 7.295 -2.836 -9.437 1.00 90.81 92 SER A N 1
ATOM 716 C CA . SER A 1 92 ? 5.831 -2.963 -9.515 1.00 90.81 92 SER A CA 1
ATOM 717 C C . SER A 1 92 ? 5.201 -3.397 -8.195 1.00 90.81 92 SER A C 1
ATOM 719 O O . SER A 1 92 ? 4.131 -2.908 -7.846 1.00 90.81 92 SER A O 1
ATOM 721 N N . ASP A 1 93 ? 5.868 -4.264 -7.434 1.00 91.75 93 ASP A N 1
ATOM 722 C CA . ASP A 1 93 ? 5.393 -4.752 -6.139 1.00 91.75 93 ASP A CA 1
ATOM 723 C C . ASP A 1 93 ? 5.337 -3.644 -5.075 1.00 91.75 93 ASP A C 1
ATOM 725 O O . ASP A 1 93 ? 4.328 -3.506 -4.385 1.00 91.75 93 ASP A O 1
ATOM 729 N N . VAL A 1 94 ? 6.362 -2.791 -5.006 1.00 91.19 94 VAL A N 1
ATOM 730 C CA . VAL A 1 94 ? 6.416 -1.616 -4.121 1.00 91.19 94 VAL A CA 1
ATOM 731 C C . VAL A 1 94 ? 5.323 -0.609 -4.488 1.00 91.19 94 VAL A C 1
ATOM 733 O O . VAL A 1 94 ? 4.613 -0.114 -3.611 1.00 91.19 94 VAL A O 1
ATOM 736 N N . ILE A 1 95 ? 5.136 -0.324 -5.782 1.00 92.75 95 ILE A N 1
ATOM 737 C CA . ILE A 1 95 ? 4.085 0.593 -6.256 1.00 92.75 95 ILE A CA 1
ATOM 738 C C . ILE A 1 95 ? 2.694 0.027 -5.957 1.00 92.75 95 ILE A C 1
ATOM 740 O O . ILE A 1 95 ? 1.820 0.751 -5.474 1.00 92.75 95 ILE A O 1
ATOM 744 N N . ALA A 1 96 ? 2.487 -1.267 -6.201 1.00 95.19 96 ALA A N 1
ATOM 745 C CA . ALA A 1 96 ? 1.238 -1.945 -5.892 1.00 95.19 96 ALA A CA 1
ATOM 746 C C . ALA A 1 96 ? 0.935 -1.908 -4.387 1.00 95.19 96 ALA A C 1
ATOM 748 O O . ALA A 1 96 ? -0.181 -1.565 -4.000 1.00 95.19 96 ALA A O 1
ATOM 749 N N . GLN A 1 97 ? 1.920 -2.177 -3.527 1.00 94.81 97 GLN A N 1
ATOM 750 C CA . GLN A 1 97 ? 1.776 -2.077 -2.073 1.00 94.81 97 GLN A CA 1
ATOM 751 C C . GLN A 1 97 ? 1.450 -0.653 -1.604 1.00 94.81 97 GLN A C 1
ATOM 753 O O . GLN A 1 97 ? 0.535 -0.476 -0.797 1.00 94.81 97 GLN A O 1
ATOM 758 N N . LEU A 1 98 ? 2.130 0.369 -2.140 1.00 94.81 98 LEU A N 1
ATOM 759 C CA . LEU A 1 98 ? 1.801 1.776 -1.873 1.00 94.81 98 LEU A CA 1
ATOM 760 C C . LEU A 1 98 ? 0.335 2.062 -2.220 1.00 94.81 98 LEU A C 1
ATOM 762 O O . LEU A 1 98 ? -0.417 2.584 -1.394 1.00 94.81 98 LEU A O 1
ATOM 766 N N . LEU A 1 99 ? -0.095 1.664 -3.419 1.00 96.31 99 LEU A N 1
ATOM 767 C CA . LEU A 1 99 ? -1.465 1.871 -3.873 1.00 96.31 99 LEU A CA 1
ATOM 768 C C . LEU A 1 99 ? -2.482 1.124 -2.996 1.00 96.31 99 LEU A C 1
ATOM 770 O O . LEU A 1 99 ? -3.476 1.729 -2.587 1.00 96.31 99 LEU A O 1
ATOM 774 N N . ARG A 1 100 ? -2.235 -0.148 -2.646 1.00 96.94 100 ARG A N 1
ATOM 775 C CA . ARG A 1 100 ? -3.107 -0.937 -1.753 1.00 96.94 100 ARG A CA 1
ATOM 776 C C . ARG A 1 100 ? -3.247 -0.277 -0.386 1.00 96.94 100 ARG A C 1
ATOM 778 O O . ARG A 1 100 ? -4.371 -0.007 0.041 1.00 96.94 100 ARG A O 1
ATOM 785 N N . ALA A 1 101 ? -2.128 0.008 0.284 1.00 96.62 101 ALA A N 1
ATOM 786 C CA . ALA A 1 101 ? -2.119 0.605 1.617 1.00 96.62 101 ALA A CA 1
ATOM 787 C C . ALA A 1 101 ? -2.843 1.959 1.624 1.00 96.62 101 ALA A C 1
ATOM 789 O O . ALA A 1 101 ? -3.711 2.203 2.466 1.00 96.62 101 ALA A O 1
ATOM 790 N N . GLY A 1 102 ? -2.559 2.811 0.637 1.00 96.50 102 GLY A N 1
ATOM 791 C CA . GLY A 1 102 ? -3.216 4.102 0.487 1.00 96.50 102 GLY A CA 1
ATOM 792 C C . GLY A 1 102 ? -4.719 3.994 0.212 1.00 96.50 102 GLY A C 1
ATOM 793 O O . GLY A 1 102 ? -5.508 4.714 0.828 1.00 96.50 102 GLY A O 1
ATOM 794 N N . CYS A 1 103 ? -5.150 3.060 -0.642 1.00 97.25 103 CYS A N 1
ATOM 795 C CA . CYS A 1 103 ? -6.572 2.807 -0.887 1.00 97.25 103 CYS A CA 1
ATOM 796 C C . CYS A 1 103 ? -7.291 2.340 0.383 1.00 97.25 103 CYS A C 1
ATOM 798 O O . CYS A 1 103 ? -8.378 2.836 0.691 1.00 97.25 103 CYS A O 1
ATOM 800 N N . ILE A 1 104 ? -6.677 1.448 1.165 1.00 97.00 104 ILE A N 1
ATOM 801 C CA . ILE A 1 104 ? -7.249 0.994 2.436 1.00 97.00 104 ILE A CA 1
ATOM 802 C C . ILE A 1 104 ? -7.381 2.158 3.409 1.00 97.00 104 ILE A C 1
ATOM 804 O O . ILE A 1 104 ? -8.492 2.433 3.863 1.00 97.00 104 ILE A O 1
ATOM 808 N N . LEU A 1 105 ? -6.300 2.893 3.670 1.00 96.88 105 LEU A N 1
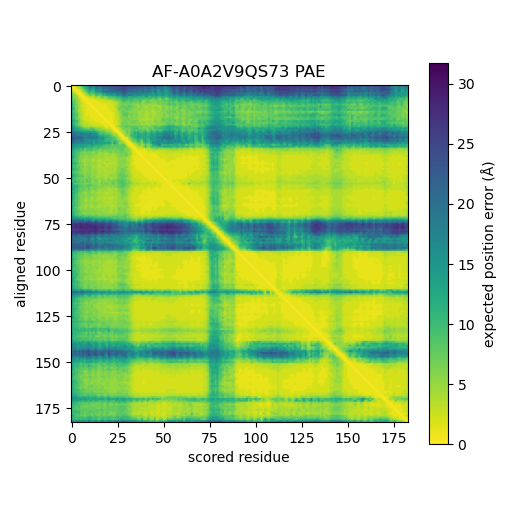ATOM 809 C CA . LEU A 1 105 ? -6.326 4.036 4.583 1.00 96.88 105 LEU A CA 1
ATOM 810 C C . LEU A 1 105 ? -7.365 5.085 4.151 1.00 96.88 105 LEU A C 1
ATOM 812 O O . LEU A 1 105 ? -8.112 5.583 4.994 1.00 96.88 105 LEU A O 1
ATOM 816 N N . ARG A 1 106 ? -7.489 5.371 2.847 1.00 95.62 106 ARG A N 1
ATOM 817 C CA . ARG A 1 106 ? -8.526 6.271 2.313 1.00 95.62 106 ARG A CA 1
ATOM 818 C C . ARG A 1 106 ? -9.937 5.721 2.525 1.00 95.62 106 ARG A C 1
ATOM 820 O O . ARG A 1 106 ? -10.795 6.448 3.011 1.00 95.62 106 ARG A O 1
ATOM 827 N N . SER A 1 107 ? -10.182 4.447 2.221 1.00 95.69 107 SER A N 1
ATOM 828 C CA . SER A 1 107 ? -11.512 3.827 2.358 1.00 95.69 107 SER A CA 1
ATOM 829 C C . SER A 1 107 ? -12.020 3.745 3.807 1.00 95.69 107 SER A C 1
ATOM 831 O O . SER A 1 107 ? -13.224 3.637 4.036 1.00 95.69 107 SER A O 1
ATOM 833 N N . TYR A 1 108 ? -11.112 3.825 4.786 1.00 95.00 108 TYR A N 1
ATOM 834 C CA . TYR A 1 108 ? -11.427 3.886 6.218 1.00 95.00 108 TYR A CA 1
ATOM 835 C C . TYR A 1 108 ? -11.362 5.313 6.792 1.00 95.00 108 TYR A C 1
ATOM 837 O O . TYR A 1 108 ? -11.515 5.483 7.998 1.00 95.00 108 TYR A O 1
ATOM 845 N N . GLY A 1 109 ? -11.180 6.338 5.951 1.00 94.50 109 GLY A N 1
ATOM 846 C CA . GLY A 1 109 ? -11.233 7.747 6.356 1.00 94.50 109 GLY A CA 1
ATOM 847 C C . GLY A 1 109 ? -9.955 8.293 7.001 1.00 94.50 109 GLY A C 1
ATOM 848 O O . GLY A 1 109 ? -9.984 9.374 7.581 1.00 94.50 109 GLY A O 1
ATOM 849 N N . TYR A 1 110 ? -8.826 7.584 6.902 1.00 95.31 110 TYR A N 1
ATOM 850 C CA . TYR A 1 110 ? -7.540 8.023 7.463 1.00 95.31 110 TYR A CA 1
ATOM 851 C C . TYR A 1 110 ? -6.725 8.916 6.515 1.00 95.31 110 TYR A C 1
ATOM 853 O O . TYR A 1 110 ? -5.758 9.544 6.947 1.00 95.31 110 TYR A O 1
ATOM 861 N N . LEU A 1 111 ? -7.110 9.003 5.238 1.00 94.06 111 LEU A N 1
ATOM 862 C CA . LEU A 1 111 ? -6.524 9.909 4.247 1.00 94.06 111 LEU A CA 1
ATOM 863 C C . LEU A 1 111 ? -7.608 10.839 3.683 1.00 94.06 111 LEU A C 1
ATOM 865 O O . LEU A 1 111 ? -8.662 10.371 3.261 1.00 94.06 111 LEU A O 1
ATOM 869 N N . GLY A 1 112 ? -7.341 12.150 3.674 1.00 85.25 112 GLY A N 1
ATOM 870 C CA . GLY A 1 112 ? -8.274 13.176 3.183 1.00 85.25 112 GLY A CA 1
ATOM 871 C C . GLY A 1 112 ? -8.592 13.071 1.684 1.00 85.25 112 GLY A C 1
ATOM 872 O O . GLY A 1 112 ? -7.796 12.555 0.902 1.00 85.25 112 GLY A O 1
ATOM 873 N N . GLU A 1 113 ? -9.756 13.574 1.267 1.00 74.19 113 GLU A N 1
ATOM 874 C CA . GLU A 1 113 ? -10.362 13.165 -0.008 1.00 74.19 113 GLU A CA 1
ATOM 875 C C . GLU A 1 113 ? -9.640 13.634 -1.281 1.00 74.19 113 GLU A C 1
ATOM 877 O O . GLU A 1 113 ? -9.481 12.819 -2.188 1.00 74.19 113 GLU A O 1
ATOM 882 N N . SER A 1 114 ? -9.216 14.901 -1.378 1.00 82.12 114 SER A N 1
ATOM 883 C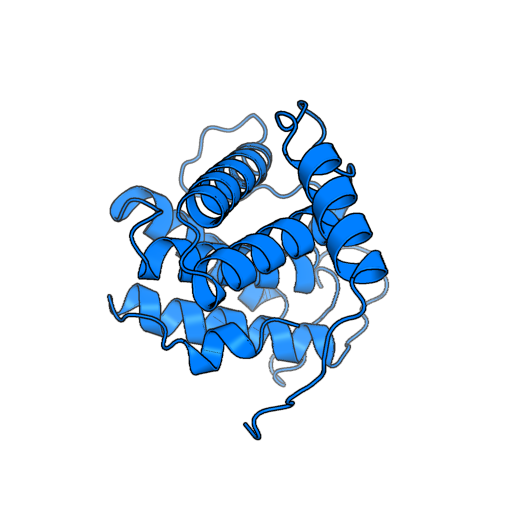 CA . SER A 1 114 ? -8.761 15.497 -2.650 1.00 82.12 114 SER A CA 1
ATOM 884 C C . SER A 1 114 ? -7.299 15.189 -2.986 1.00 82.12 114 SER A C 1
ATOM 886 O O . SER A 1 114 ? -7.019 14.590 -4.023 1.00 82.12 114 SER A O 1
ATOM 888 N N . VAL A 1 115 ? -6.367 15.539 -2.094 1.00 87.06 115 VAL A N 1
ATOM 889 C CA . VAL A 1 115 ? -4.918 15.362 -2.321 1.00 87.06 115 VAL A CA 1
ATOM 890 C C . VAL A 1 115 ? -4.560 13.884 -2.489 1.00 87.06 115 VAL A C 1
ATOM 892 O O . VAL A 1 115 ? -3.805 13.513 -3.387 1.00 87.06 115 VAL A O 1
ATOM 895 N N . TRP A 1 116 ? -5.130 13.010 -1.656 1.00 90.94 116 TRP A N 1
ATOM 896 C CA . TRP A 1 116 ? -4.809 11.586 -1.718 1.00 90.94 116 TRP A CA 1
ATOM 897 C C . TRP A 1 116 ? -5.479 10.876 -2.887 1.00 90.94 116 TRP A C 1
ATOM 899 O O . TRP A 1 116 ? -4.873 9.960 -3.426 1.00 90.94 116 TRP A O 1
ATOM 909 N N . ALA A 1 117 ? -6.667 11.301 -3.335 1.00 91.69 117 ALA A N 1
ATOM 910 C CA . ALA A 1 117 ? -7.259 10.736 -4.550 1.00 91.69 117 ALA A CA 1
ATOM 911 C C . ALA A 1 117 ? -6.334 10.929 -5.758 1.00 91.69 117 ALA A C 1
ATOM 913 O O . ALA A 1 117 ? -6.079 9.980 -6.494 1.00 91.69 117 ALA A O 1
ATOM 914 N N . GLN A 1 118 ? -5.766 12.126 -5.912 1.00 90.44 118 GLN A N 1
ATOM 915 C CA . GLN A 1 118 ? -4.832 12.401 -6.996 1.00 90.44 118 GLN A CA 1
ATOM 916 C C . GLN A 1 118 ? -3.553 11.561 -6.886 1.00 90.44 118 GLN A C 1
ATOM 918 O O . GLN A 1 118 ? -3.167 10.916 -7.858 1.00 90.44 118 GLN A O 1
ATOM 923 N N . ARG A 1 119 ? -2.931 11.497 -5.700 1.00 91.75 119 ARG A N 1
ATOM 924 C CA . ARG A 1 119 ? -1.727 10.674 -5.483 1.00 91.75 119 ARG A CA 1
ATOM 925 C C . ARG A 1 119 ? -1.976 9.189 -5.784 1.00 91.75 119 ARG A C 1
ATOM 927 O O . ARG A 1 119 ? -1.132 8.544 -6.398 1.00 91.75 119 ARG A O 1
ATOM 934 N N . LEU A 1 120 ? -3.136 8.653 -5.397 1.00 94.50 120 LEU A N 1
ATOM 935 C CA . LEU A 1 120 ? -3.512 7.266 -5.695 1.00 94.50 120 LEU A CA 1
ATOM 936 C C . LEU A 1 120 ? -3.760 7.047 -7.195 1.00 94.50 120 LEU A C 1
ATOM 938 O O . LEU A 1 120 ? -3.340 6.023 -7.723 1.00 94.50 120 LEU A O 1
ATOM 942 N N . ASN A 1 121 ? -4.358 8.016 -7.897 1.00 93.81 121 ASN A N 1
ATOM 943 C CA . ASN A 1 121 ? -4.494 7.962 -9.357 1.00 93.81 121 ASN A CA 1
ATOM 944 C C . ASN A 1 121 ? -3.125 7.918 -10.049 1.00 93.81 121 ASN A C 1
ATOM 946 O O . ASN A 1 121 ? -2.933 7.117 -10.958 1.00 93.81 121 ASN A O 1
ATOM 950 N N . CYS A 1 122 ? -2.164 8.727 -9.596 1.00 91.94 122 CYS A N 1
ATOM 951 C CA . CYS A 1 122 ? -0.802 8.708 -10.130 1.00 91.94 122 CYS A CA 1
ATOM 952 C C . CYS A 1 122 ? -0.114 7.354 -9.903 1.00 91.94 122 CYS A C 1
ATOM 954 O O . CYS A 1 122 ? 0.513 6.836 -10.821 1.00 91.94 122 CYS A O 1
ATOM 956 N N . LEU A 1 123 ? -0.256 6.750 -8.718 1.00 93.62 123 LEU A N 1
ATOM 957 C CA . LEU A 1 123 ? 0.275 5.407 -8.451 1.00 93.62 123 LEU A CA 1
ATOM 958 C C . LEU A 1 123 ? -0.381 4.341 -9.342 1.00 93.62 123 LEU A C 1
ATOM 960 O O . LEU A 1 123 ? 0.316 3.475 -9.861 1.00 93.62 123 LEU A O 1
ATOM 964 N N . ALA A 1 124 ? -1.698 4.417 -9.557 1.00 95.75 124 ALA A N 1
ATOM 965 C CA . ALA A 1 124 ? -2.420 3.492 -10.431 1.00 95.75 124 ALA A CA 1
ATOM 966 C C . ALA A 1 124 ? -2.002 3.626 -11.903 1.00 95.75 124 ALA A C 1
ATOM 968 O O . ALA A 1 124 ? -1.853 2.619 -12.593 1.00 95.75 124 ALA A O 1
ATOM 969 N N . GLN A 1 125 ? -1.782 4.851 -12.385 1.00 93.25 125 GLN A N 1
ATOM 970 C CA . GLN A 1 125 ? -1.234 5.103 -13.721 1.00 93.25 125 GLN A CA 1
ATOM 971 C C . GLN A 1 125 ? 0.201 4.585 -13.834 1.00 93.25 125 GLN A C 1
ATOM 973 O O . GLN A 1 125 ? 0.533 3.893 -14.791 1.00 93.25 125 GLN A O 1
ATOM 978 N N . LEU A 1 126 ? 1.036 4.849 -12.825 1.00 90.75 126 LEU A N 1
ATOM 979 C CA . LEU A 1 126 ? 2.413 4.370 -12.797 1.00 90.75 126 LEU A CA 1
ATOM 980 C C . LEU A 1 126 ? 2.481 2.839 -12.838 1.00 90.75 126 LEU A C 1
ATOM 982 O O . LEU A 1 126 ? 3.280 2.279 -13.580 1.00 90.75 126 LEU A O 1
ATOM 986 N N . LEU A 1 127 ? 1.623 2.166 -12.073 1.00 92.94 127 LEU A N 1
ATOM 987 C CA . LEU A 1 127 ? 1.551 0.709 -12.025 1.00 92.94 127 LEU A CA 1
ATOM 988 C C . LEU A 1 127 ? 1.159 0.091 -13.374 1.00 92.94 127 LEU A C 1
ATOM 990 O O . LEU A 1 127 ? 1.672 -0.968 -13.725 1.00 92.94 127 LEU A O 1
ATOM 994 N N . GLN A 1 128 ? 0.301 0.758 -14.153 1.00 93.38 128 GLN A N 1
ATOM 995 C CA . GLN A 1 128 ? -0.092 0.288 -15.486 1.00 93.38 128 GLN A CA 1
ATOM 996 C C . GLN A 1 128 ? 1.088 0.217 -16.462 1.00 93.38 128 GLN A C 1
ATOM 998 O O . GLN A 1 128 ? 1.096 -0.659 -17.319 1.00 93.38 128 GLN A O 1
ATOM 1003 N N . HIS A 1 129 ? 2.131 1.039 -16.294 1.00 90.94 129 HIS A N 1
ATOM 1004 C CA . HIS A 1 129 ? 3.343 0.954 -17.122 1.00 90.94 129 HIS A CA 1
ATOM 1005 C C . HIS A 1 129 ? 4.161 -0.331 -16.909 1.00 90.94 129 HIS A C 1
ATOM 1007 O O . HIS A 1 129 ? 5.082 -0.605 -17.674 1.00 90.94 129 HIS A O 1
ATOM 1013 N N . PHE A 1 130 ? 3.843 -1.127 -15.885 1.00 90.62 130 PHE A N 1
ATOM 1014 C CA . PHE A 1 130 ? 4.464 -2.433 -15.662 1.00 90.62 130 PHE A CA 1
ATOM 1015 C C . PHE A 1 130 ? 3.673 -3.580 -16.296 1.00 90.62 130 PHE A C 1
ATOM 1017 O O . PHE A 1 130 ? 4.142 -4.716 -16.245 1.00 90.62 130 PHE A O 1
ATOM 1024 N N . ILE A 1 131 ? 2.498 -3.310 -16.871 1.00 92.50 131 ILE A N 1
ATOM 1025 C CA . ILE A 1 131 ? 1.610 -4.314 -17.458 1.00 92.50 131 ILE A CA 1
ATOM 1026 C C . ILE A 1 131 ? 1.838 -4.346 -18.974 1.00 92.50 131 ILE A C 1
ATOM 1028 O O . ILE A 1 131 ? 1.718 -3.331 -19.652 1.00 92.50 131 ILE A O 1
ATOM 1032 N N . THR A 1 132 ? 2.196 -5.518 -19.489 1.00 91.06 132 THR A N 1
ATOM 1033 C CA . THR A 1 132 ? 2.337 -5.792 -20.932 1.00 91.06 132 THR A CA 1
ATOM 1034 C C . THR A 1 132 ? 0.975 -5.848 -21.629 1.00 91.06 132 THR A C 1
ATOM 1036 O O . THR A 1 132 ? -0.061 -5.964 -20.972 1.00 91.06 132 THR A O 1
ATOM 1039 N N . GLU A 1 133 ? 0.965 -5.833 -22.962 1.00 90.31 133 GLU A N 1
ATOM 1040 C CA . GLU A 1 133 ? -0.266 -5.995 -23.751 1.00 90.31 133 GLU A CA 1
ATOM 1041 C C . GLU A 1 133 ? -0.942 -7.356 -23.497 1.00 90.31 133 GLU A C 1
ATOM 1043 O O . GLU A 1 133 ? -2.167 -7.462 -23.534 1.00 90.31 133 GLU A O 1
ATOM 1048 N N . GLU A 1 134 ? -0.164 -8.382 -23.143 1.00 90.88 134 GLU A N 1
ATOM 1049 C CA . GLU A 1 134 ? -0.646 -9.719 -22.781 1.00 90.88 134 GLU A CA 1
ATOM 1050 C C . GLU A 1 134 ? -1.084 -9.839 -21.307 1.00 90.88 134 GLU A C 1
ATOM 1052 O O . GLU A 1 134 ? -1.517 -10.907 -20.870 1.00 90.88 134 GLU A O 1
ATOM 1057 N N . GLY A 1 135 ? -0.966 -8.767 -20.516 1.00 89.06 135 GLY A N 1
ATOM 1058 C CA . GLY A 1 135 ? -1.372 -8.730 -19.107 1.00 89.06 135 GLY A CA 1
ATOM 1059 C C . GLY A 1 135 ? -0.333 -9.259 -18.109 1.00 89.06 135 GLY A C 1
ATOM 1060 O O . GLY A 1 135 ? -0.607 -9.305 -16.908 1.00 89.06 135 GLY A O 1
ATOM 1061 N N . ALA A 1 136 ? 0.870 -9.635 -18.556 1.00 91.38 136 ALA A N 1
ATOM 1062 C CA . ALA A 1 136 ? 1.983 -9.953 -17.659 1.00 91.38 136 ALA A CA 1
ATOM 1063 C C . ALA A 1 136 ? 2.520 -8.685 -16.978 1.00 91.38 136 ALA A C 1
ATOM 1065 O O . ALA A 1 136 ? 2.586 -7.627 -17.606 1.00 91.38 136 ALA A O 1
ATOM 1066 N N . VAL A 1 137 ? 2.947 -8.799 -15.715 1.00 92.62 137 VAL A N 1
ATOM 1067 C CA . VAL A 1 137 ? 3.458 -7.671 -14.919 1.00 92.62 137 VAL A CA 1
ATOM 1068 C C . VAL A 1 137 ? 4.960 -7.807 -14.697 1.00 92.62 137 VAL A C 1
ATOM 1070 O O . VAL A 1 137 ? 5.416 -8.775 -14.083 1.00 92.62 137 VAL A O 1
ATOM 1073 N N . SER A 1 138 ? 5.736 -6.845 -15.197 1.00 91.00 138 SER A N 1
ATOM 1074 C CA . SER A 1 138 ? 7.189 -6.785 -15.000 1.00 91.00 138 SER A CA 1
ATOM 1075 C C . SER A 1 138 ? 7.537 -6.392 -13.566 1.00 91.00 138 SER A C 1
ATOM 1077 O O . SER A 1 138 ? 6.882 -5.537 -12.970 1.00 91.00 138 SER A O 1
ATOM 1079 N N . PHE A 1 139 ? 8.583 -6.993 -13.000 1.00 86.44 139 PHE A N 1
ATOM 1080 C CA . PHE A 1 139 ? 9.093 -6.620 -11.679 1.00 86.44 139 PHE A CA 1
ATOM 1081 C C . PHE A 1 139 ? 9.712 -5.214 -11.671 1.00 86.44 139 PHE A C 1
ATOM 1083 O O . PHE A 1 139 ? 9.377 -4.393 -10.819 1.00 86.44 139 PHE A O 1
ATOM 1090 N N . GLY A 1 140 ? 10.593 -4.930 -12.634 1.00 82.38 140 GLY A N 1
ATOM 1091 C CA . GLY A 1 140 ? 11.196 -3.613 -12.857 1.00 82.38 140 GLY A CA 1
ATOM 1092 C C . GLY A 1 140 ? 10.528 -2.861 -14.006 1.00 82.38 140 GLY A C 1
ATOM 1093 O O . GLY A 1 140 ? 9.732 -3.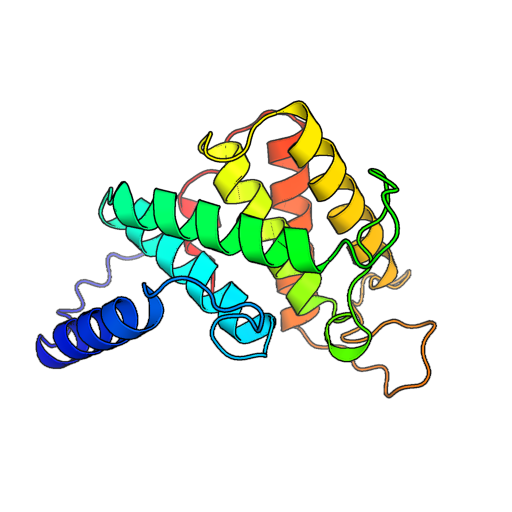430 -14.758 1.00 82.38 140 GLY A O 1
ATOM 1094 N N . ARG A 1 141 ? 10.851 -1.577 -14.159 1.00 73.25 141 ARG A N 1
ATOM 1095 C CA . ARG A 1 141 ? 10.391 -0.783 -15.303 1.00 73.25 141 ARG A CA 1
ATOM 1096 C C . ARG A 1 141 ? 10.928 -1.342 -16.616 1.00 73.25 141 ARG A C 1
ATOM 1098 O O . ARG A 1 141 ? 12.101 -1.683 -16.702 1.00 73.25 141 ARG A O 1
ATOM 1105 N N . MET A 1 142 ? 10.061 -1.430 -17.624 1.00 67.19 142 MET A N 1
ATOM 1106 C CA . MET A 1 142 ? 10.430 -1.969 -18.939 1.00 67.19 142 MET A CA 1
ATOM 1107 C C . MET A 1 142 ? 11.295 -1.001 -19.760 1.00 67.19 142 MET A C 1
ATOM 1109 O O . MET A 1 142 ? 11.967 -1.431 -20.688 1.00 67.19 142 MET A O 1
ATOM 1113 N N . ASP A 1 143 ? 11.275 0.291 -19.427 1.00 68.38 143 ASP A N 1
ATOM 1114 C CA . ASP A 1 143 ? 12.030 1.357 -20.092 1.00 68.38 143 ASP A CA 1
ATOM 1115 C C . ASP A 1 143 ? 13.385 1.671 -19.429 1.00 68.38 143 ASP A C 1
ATOM 1117 O O . ASP A 1 143 ? 14.090 2.568 -19.886 1.00 68.38 143 ASP A O 1
ATOM 1121 N N . LEU A 1 144 ? 13.762 0.941 -18.373 1.00 67.25 144 LEU A N 1
ATOM 1122 C CA . LEU A 1 144 ? 15.069 1.049 -17.719 1.00 67.25 144 LEU A CA 1
ATOM 1123 C C . LEU A 1 144 ? 15.948 -0.161 -18.062 1.00 67.25 144 LEU A C 1
ATOM 1125 O O . LEU A 1 144 ? 15.455 -1.279 -18.211 1.00 67.25 144 LEU A O 1
ATOM 1129 N N . GLU A 1 145 ? 17.264 0.047 -18.160 1.00 57.66 145 GLU A N 1
ATOM 1130 C CA . GLU A 1 145 ? 18.224 -1.041 -18.371 1.00 57.66 145 GLU A CA 1
ATOM 1131 C C . GLU A 1 145 ? 18.237 -1.987 -17.156 1.00 57.66 145 GLU A C 1
ATOM 1133 O O . GLU A 1 145 ? 18.657 -1.622 -16.059 1.00 57.66 145 GLU A O 1
ATOM 1138 N N . GLY A 1 146 ? 17.771 -3.225 -17.336 1.00 61.28 146 GLY A N 1
ATOM 1139 C CA . GLY A 1 146 ? 17.782 -4.245 -16.289 1.00 61.28 146 GLY A CA 1
ATOM 1140 C C . GLY A 1 146 ? 17.086 -5.543 -16.707 1.00 61.28 146 GLY A C 1
ATOM 1141 O O . GLY A 1 146 ? 16.377 -5.574 -17.713 1.00 61.28 146 GLY A O 1
ATOM 1142 N N . PRO A 1 147 ? 17.278 -6.647 -15.962 1.00 57.66 147 PRO A N 1
ATOM 1143 C CA . PRO A 1 147 ? 16.621 -7.910 -16.267 1.00 57.66 147 PRO A CA 1
ATOM 1144 C C . PRO A 1 147 ? 15.108 -7.801 -16.039 1.00 57.66 147 PRO A C 1
ATOM 1146 O O . PRO A 1 147 ? 14.624 -7.802 -14.902 1.00 57.66 147 PRO A O 1
ATOM 1149 N N . THR A 1 148 ? 14.354 -7.752 -17.137 1.00 68.69 148 THR A N 1
ATOM 1150 C CA . THR A 1 148 ? 12.901 -7.920 -17.131 1.00 68.69 148 THR A CA 1
ATOM 1151 C C . THR A 1 148 ? 12.587 -9.344 -16.689 1.00 68.69 148 THR A C 1
ATOM 1153 O O . THR A 1 148 ? 12.893 -10.308 -17.387 1.00 68.69 148 THR A O 1
ATOM 1156 N N . HIS A 1 149 ? 11.991 -9.493 -15.511 1.00 81.00 149 HIS A N 1
ATOM 1157 C CA . HIS A 1 149 ? 11.438 -10.767 -15.081 1.00 81.00 149 HIS A CA 1
ATOM 1158 C C . HIS A 1 149 ? 9.999 -10.576 -14.626 1.00 81.00 149 HIS A C 1
ATOM 1160 O O . HIS A 1 149 ? 9.638 -9.565 -14.017 1.00 81.00 149 HIS A O 1
ATOM 1166 N N . TRP A 1 150 ? 9.182 -11.572 -14.943 1.00 85.69 150 TRP A N 1
ATOM 1167 C CA . TRP A 1 150 ? 7.790 -11.652 -14.534 1.00 85.69 150 TRP A CA 1
ATOM 1168 C C . TRP A 1 150 ? 7.685 -12.638 -13.384 1.00 85.69 150 TRP A C 1
ATOM 1170 O O . TRP A 1 150 ? 8.269 -13.722 -13.426 1.00 85.69 150 TRP A O 1
ATOM 1180 N N . ASN A 1 151 ? 6.937 -12.276 -12.350 1.00 84.50 151 ASN A N 1
ATOM 1181 C CA . ASN A 1 151 ? 6.624 -13.199 -11.274 1.00 84.50 151 ASN A CA 1
ATOM 1182 C C . ASN A 1 151 ? 5.140 -13.082 -10.899 1.00 84.50 151 ASN A C 1
ATOM 1184 O O . ASN A 1 151 ? 4.501 -12.045 -11.096 1.00 84.50 151 ASN A O 1
ATOM 1188 N N . ALA A 1 152 ? 4.582 -14.174 -10.377 1.00 89.69 152 ALA A N 1
ATOM 1189 C CA . ALA A 1 152 ? 3.164 -14.244 -10.037 1.00 89.69 152 ALA A CA 1
ATOM 1190 C C . ALA A 1 152 ? 2.769 -13.259 -8.919 1.00 89.69 152 ALA A C 1
ATOM 1192 O O . ALA A 1 152 ? 1.628 -12.804 -8.885 1.00 89.69 152 ALA A O 1
ATOM 1193 N N . TRP A 1 153 ? 3.708 -12.894 -8.038 1.00 89.56 153 TRP A N 1
ATOM 1194 C CA . TRP A 1 153 ? 3.472 -11.952 -6.942 1.00 89.56 153 TRP A CA 1
ATOM 1195 C C . TRP A 1 153 ? 3.218 -10.531 -7.446 1.00 89.56 153 TRP A C 1
ATOM 1197 O O . TRP A 1 153 ? 2.261 -9.898 -7.010 1.00 89.56 153 TRP A O 1
ATOM 1207 N N . CYS A 1 154 ? 3.997 -10.059 -8.422 1.00 91.44 154 CYS A N 1
ATOM 1208 C CA . CYS A 1 154 ? 3.785 -8.775 -9.088 1.00 91.44 154 CYS A CA 1
ATOM 1209 C C . CYS A 1 154 ? 2.398 -8.705 -9.725 1.00 91.44 154 CYS A C 1
ATOM 1211 O O . CYS A 1 154 ? 1.685 -7.725 -9.527 1.00 91.44 154 CYS A O 1
ATOM 1213 N N . ALA A 1 155 ? 1.991 -9.759 -10.439 1.00 93.81 155 ALA A N 1
ATOM 1214 C CA . ALA A 1 155 ? 0.669 -9.823 -11.057 1.00 93.81 155 ALA A CA 1
ATOM 1215 C C . ALA A 1 155 ? -0.457 -9.801 -10.011 1.00 93.81 155 ALA A C 1
ATOM 1217 O O . ALA A 1 155 ? -1.399 -9.017 -10.134 1.00 93.81 155 ALA A O 1
ATOM 1218 N N . LEU A 1 156 ? -0.336 -10.606 -8.950 1.00 94.94 156 LEU A N 1
ATOM 1219 C CA . LEU A 1 156 ? -1.315 -10.658 -7.864 1.00 94.94 156 LEU A CA 1
ATOM 1220 C C . LEU A 1 156 ? -1.450 -9.305 -7.153 1.00 94.94 156 LEU A C 1
ATOM 1222 O O . LEU A 1 156 ? -2.564 -8.811 -6.969 1.00 94.94 156 LEU A O 1
ATOM 1226 N N . PHE A 1 157 ? -0.328 -8.695 -6.767 1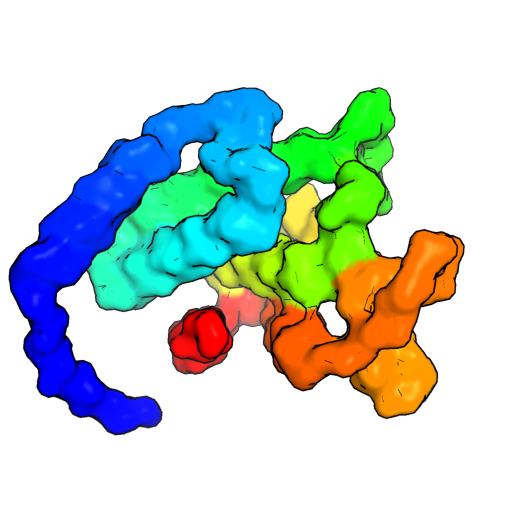.00 94.69 157 PHE A N 1
ATOM 1227 C CA . PHE A 1 157 ? -0.327 -7.412 -6.068 1.00 94.69 157 PHE A CA 1
ATOM 1228 C C . PHE A 1 157 ? -0.856 -6.297 -6.961 1.00 94.69 157 PHE A C 1
ATOM 1230 O O . 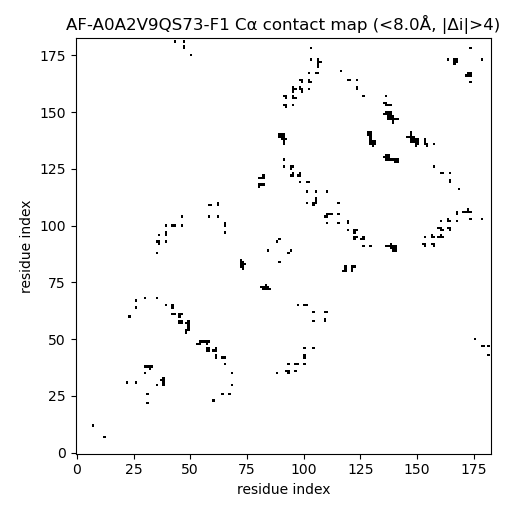PHE A 1 157 ? -1.675 -5.503 -6.497 1.00 94.69 157 PHE A O 1
ATOM 1237 N N . ALA A 1 158 ? -0.459 -6.262 -8.237 1.00 95.88 158 ALA A N 1
ATOM 1238 C CA . ALA A 1 158 ? -0.951 -5.262 -9.173 1.00 95.88 158 ALA A CA 1
ATOM 1239 C C . ALA A 1 158 ? -2.467 -5.372 -9.376 1.00 95.88 158 ALA A C 1
ATOM 1241 O O . ALA A 1 158 ? -3.176 -4.371 -9.275 1.00 95.88 158 ALA A O 1
ATOM 1242 N N . TYR A 1 159 ? -2.975 -6.592 -9.569 1.00 96.44 159 TYR A N 1
ATOM 1243 C CA . TYR A 1 159 ? -4.408 -6.848 -9.694 1.00 96.44 159 TYR A CA 1
ATOM 1244 C C . TYR A 1 159 ? -5.185 -6.376 -8.458 1.00 96.44 159 TYR A C 1
ATOM 1246 O O . TYR A 1 159 ? -6.151 -5.621 -8.581 1.00 96.44 159 TYR A O 1
ATOM 1254 N N . GLN A 1 160 ? -4.743 -6.763 -7.255 1.00 96.38 160 GLN A N 1
ATOM 1255 C CA . GLN A 1 160 ? -5.375 -6.329 -6.006 1.00 96.38 160 GLN A CA 1
ATOM 1256 C C . GLN A 1 160 ? -5.347 -4.802 -5.851 1.00 96.38 160 GLN A C 1
ATOM 1258 O O . GLN A 1 160 ? -6.357 -4.204 -5.481 1.00 96.38 160 GLN A O 1
ATOM 1263 N N . ALA A 1 161 ? -4.210 -4.169 -6.147 1.00 97.31 161 ALA A N 1
ATOM 1264 C CA . ALA A 1 161 ? -4.035 -2.726 -6.038 1.00 97.31 161 ALA A CA 1
ATOM 1265 C C . ALA A 1 161 ? -4.987 -1.953 -6.960 1.00 97.31 161 ALA A C 1
ATOM 1267 O O . ALA A 1 161 ? -5.635 -1.005 -6.511 1.00 97.31 161 ALA A O 1
ATOM 1268 N N . LEU A 1 162 ? -5.118 -2.387 -8.216 1.00 97.50 162 LEU A N 1
ATOM 1269 C CA . LEU A 1 162 ? -6.017 -1.771 -9.192 1.00 97.50 162 LEU A CA 1
ATOM 1270 C C . LEU A 1 162 ? -7.493 -1.998 -8.835 1.00 97.50 162 LEU A C 1
ATOM 1272 O O . LEU A 1 162 ? -8.270 -1.047 -8.867 1.00 97.50 162 LEU A O 1
ATOM 1276 N N . CYS A 1 163 ? -7.870 -3.200 -8.382 1.00 97.00 163 CYS A N 1
ATOM 1277 C CA . CYS A 1 163 ? -9.226 -3.456 -7.880 1.00 97.00 163 CYS A CA 1
ATOM 1278 C C . CYS A 1 163 ? -9.567 -2.555 -6.681 1.00 97.00 163 CYS A C 1
ATOM 1280 O O . CYS A 1 163 ? -10.671 -2.019 -6.579 1.00 97.00 163 CYS A O 1
ATOM 1282 N N . PHE A 1 164 ? -8.621 -2.369 -5.752 1.00 97.44 164 PHE A N 1
ATOM 1283 C CA . PHE A 1 164 ? -8.835 -1.498 -4.596 1.00 97.44 164 PHE A CA 1
ATOM 1284 C C . PHE A 1 164 ? -9.007 -0.044 -5.025 1.00 97.44 164 PHE A C 1
ATOM 1286 O O . PHE A 1 164 ? -9.883 0.654 -4.510 1.00 97.44 164 PHE A O 1
ATOM 1293 N N . HIS A 1 165 ? -8.182 0.400 -5.971 1.00 97.31 165 HIS A N 1
ATOM 1294 C CA . HIS A 1 165 ? -8.241 1.743 -6.526 1.00 97.31 165 HIS A CA 1
ATOM 1295 C C . HIS A 1 165 ? -9.573 2.025 -7.220 1.00 97.31 165 HIS A C 1
ATOM 1297 O O . HIS A 1 165 ? -10.146 3.086 -6.975 1.00 97.31 165 HIS A O 1
ATOM 1303 N N . GLU A 1 166 ? -10.107 1.083 -7.996 1.00 96.62 166 GLU A N 1
ATOM 1304 C CA . GLU A 1 166 ? -11.407 1.221 -8.659 1.00 96.62 166 GLU A CA 1
ATOM 1305 C C . GLU A 1 166 ? -12.536 1.442 -7.641 1.00 96.62 166 GLU A C 1
ATOM 1307 O O . GLU A 1 166 ? -13.264 2.438 -7.714 1.00 96.62 166 GLU A O 1
ATOM 1312 N N . VAL A 1 167 ? -12.621 0.579 -6.619 1.00 95.62 167 VAL A N 1
ATOM 1313 C CA . VAL A 1 167 ? -13.623 0.697 -5.545 1.00 95.62 167 VAL A CA 1
ATOM 1314 C C . VAL A 1 167 ? -13.515 2.051 -4.844 1.00 95.62 167 VAL A C 1
ATOM 1316 O O . VAL A 1 167 ? -14.515 2.740 -4.638 1.00 95.62 167 VAL A O 1
ATOM 1319 N N . VAL A 1 168 ? -12.298 2.452 -4.479 1.00 94.06 168 VAL A N 1
ATOM 1320 C CA . VAL A 1 168 ? -12.045 3.671 -3.705 1.00 94.06 168 VAL A CA 1
ATOM 1321 C C . VAL A 1 168 ? -12.264 4.935 -4.543 1.00 94.06 168 VAL A C 1
ATOM 1323 O O . VAL A 1 168 ? -12.784 5.932 -4.028 1.00 94.06 168 VAL A O 1
ATOM 1326 N N . SER A 1 169 ? -11.941 4.906 -5.835 1.00 92.44 169 SER A N 1
ATOM 1327 C CA . SER A 1 169 ? -12.205 5.998 -6.782 1.00 92.44 169 SER A CA 1
ATOM 1328 C C . SER A 1 169 ? -13.701 6.200 -7.011 1.00 92.44 169 SER A C 1
ATOM 1330 O O . SER A 1 169 ? -14.167 7.340 -7.031 1.00 92.44 169 SER A O 1
ATOM 1332 N N . GLY A 1 170 ? -14.474 5.111 -7.034 1.00 90.19 170 GLY A N 1
ATOM 1333 C CA . GLY A 1 170 ? -15.940 5.131 -6.994 1.00 90.19 170 GLY A CA 1
ATOM 1334 C C . GLY A 1 170 ? -16.540 5.568 -5.649 1.00 90.19 170 GLY A C 1
ATOM 1335 O O . GLY A 1 170 ? -17.751 5.478 -5.468 1.00 90.19 170 GLY A O 1
ATOM 1336 N N . ARG A 1 171 ? -15.715 6.032 -4.694 1.00 83.25 171 ARG A N 1
ATOM 1337 C CA . ARG A 1 171 ? -16.090 6.376 -3.305 1.00 83.25 171 ARG A CA 1
ATOM 1338 C C . ARG A 1 171 ? -16.682 5.200 -2.516 1.00 83.25 171 ARG A C 1
ATOM 1340 O O . ARG A 1 171 ? -17.344 5.401 -1.500 1.00 83.25 171 ARG A O 1
ATOM 1347 N N . GLY A 1 172 ? -16.429 3.977 -2.970 1.00 87.50 172 GLY A N 1
ATOM 1348 C CA . GLY A 1 172 ? -16.782 2.758 -2.267 1.00 87.50 172 GLY A CA 1
ATOM 1349 C C . GLY A 1 172 ? -15.872 2.504 -1.066 1.00 87.50 172 GLY A C 1
ATOM 1350 O O . GLY A 1 172 ? -14.772 3.050 -0.939 1.00 87.50 172 GLY A O 1
ATOM 1351 N N . LYS A 1 173 ? -16.339 1.630 -0.176 1.00 92.31 173 LYS A N 1
ATOM 1352 C CA . LYS A 1 173 ? -15.574 1.155 0.976 1.00 92.31 173 LYS A CA 1
ATOM 1353 C C . LYS A 1 173 ? -15.046 -0.245 0.697 1.00 92.31 173 LYS A C 1
ATOM 1355 O O . LYS A 1 173 ? -15.820 -1.128 0.338 1.00 92.31 173 LYS A O 1
ATOM 1360 N N . LEU A 1 174 ? -13.751 -0.461 0.925 1.00 93.25 174 LEU A N 1
ATOM 1361 C CA . LEU A 1 174 ? -13.160 -1.790 0.805 1.00 93.25 174 LEU A CA 1
ATOM 1362 C C . LEU A 1 174 ? -13.698 -2.711 1.899 1.00 93.25 174 LEU A C 1
ATOM 1364 O O . LEU A 1 174 ? -13.643 -2.413 3.098 1.00 93.25 174 LEU A O 1
ATOM 1368 N N . GLU A 1 175 ? -14.212 -3.859 1.478 1.00 92.50 175 GLU A N 1
ATOM 1369 C CA . GLU A 1 175 ? -14.721 -4.872 2.386 1.00 92.50 175 GLU A CA 1
ATOM 1370 C C . GLU A 1 175 ? -13.572 -5.568 3.127 1.00 92.50 175 GLU A C 1
ATOM 1372 O O . GLU A 1 175 ? -12.542 -5.920 2.551 1.00 92.50 175 GLU A O 1
ATOM 1377 N N . LYS A 1 176 ? -13.786 -5.866 4.414 1.00 89.56 176 LYS A N 1
ATOM 1378 C CA . LYS A 1 176 ? -12.787 -6.516 5.277 1.00 89.56 176 LYS A CA 1
ATOM 1379 C C . LYS A 1 176 ? -12.200 -7.801 4.678 1.00 89.56 176 LYS A C 1
ATOM 1381 O O . LYS A 1 176 ? -11.004 -8.023 4.820 1.00 89.56 176 LYS A O 1
ATOM 1386 N N . ARG A 1 177 ? -13.006 -8.619 3.987 1.00 90.62 177 ARG A N 1
ATOM 1387 C CA . ARG A 1 177 ? -12.543 -9.886 3.386 1.00 90.62 177 ARG A CA 1
ATOM 1388 C C . ARG A 1 177 ? -11.463 -9.699 2.318 1.00 90.62 1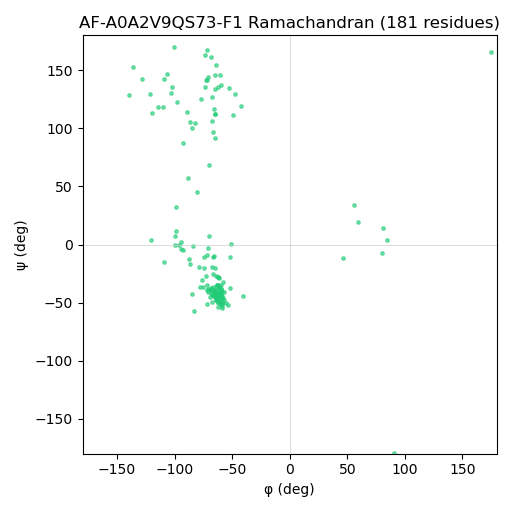77 ARG A C 1
ATOM 1390 O O . ARG A 1 177 ? -10.653 -10.594 2.145 1.00 90.62 177 ARG A O 1
ATOM 1397 N N . TRP A 1 178 ? -11.441 -8.556 1.633 1.00 88.00 178 TRP A N 1
ATOM 1398 C CA . TRP A 1 178 ? -10.421 -8.254 0.628 1.00 88.00 178 TRP A CA 1
ATOM 1399 C C . TRP A 1 178 ? -9.108 -7.835 1.286 1.00 88.00 178 TRP A C 1
ATOM 1401 O O . TRP A 1 178 ? -8.037 -8.221 0.839 1.00 88.00 178 TRP A O 1
ATOM 1411 N N . ILE A 1 179 ? -9.192 -7.100 2.395 1.00 89.62 179 ILE A N 1
ATOM 1412 C CA . ILE A 1 179 ? -8.025 -6.637 3.159 1.00 89.62 179 ILE A CA 1
ATOM 1413 C C . ILE A 1 179 ? -7.369 -7.795 3.920 1.00 89.62 179 ILE A C 1
ATOM 1415 O O . ILE A 1 179 ? -6.170 -7.792 4.146 1.00 89.62 179 ILE A O 1
ATOM 1419 N N . GLN A 1 180 ? -8.135 -8.828 4.273 1.00 87.06 180 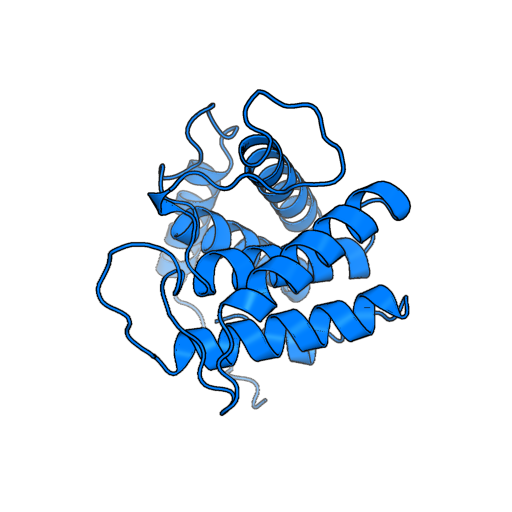GLN A N 1
ATOM 1420 C CA . GLN A 1 180 ? -7.603 -10.064 4.859 1.00 87.06 180 GLN A CA 1
ATOM 1421 C C . GLN A 1 180 ? -6.710 -10.871 3.905 1.00 87.06 180 GLN A C 1
ATOM 1423 O O . GLN A 1 180 ? -6.090 -11.828 4.351 1.00 87.06 180 GLN A O 1
ATOM 1428 N N . LEU A 1 181 ? -6.675 -10.505 2.620 1.00 84.06 181 LEU A N 1
ATOM 1429 C CA . LEU A 1 181 ? -5.796 -11.085 1.604 1.00 84.06 181 LEU A CA 1
ATOM 1430 C C . LEU A 1 181 ? -4.548 -10.224 1.358 1.00 84.06 181 LEU A C 1
ATOM 1432 O O . LEU A 1 181 ? -3.864 -10.414 0.354 1.00 84.06 181 LEU A O 1
ATOM 1436 N N . LEU A 1 182 ? -4.284 -9.237 2.223 1.00 79.88 182 LEU A N 1
ATOM 1437 C CA . LEU A 1 182 ? -2.931 -8.716 2.362 1.00 79.88 182 LEU A CA 1
ATOM 1438 C C . LEU A 1 182 ? -2.075 -9.858 2.924 1.00 79.88 182 LEU A C 1
ATOM 1440 O O . LEU A 1 182 ? -2.499 -10.475 3.903 1.00 79.88 182 LEU A O 1
ATOM 1444 N N . ILE A 1 183 ? -0.898 -10.069 2.325 1.00 62.69 183 ILE A N 1
ATOM 1445 C CA . ILE A 1 183 ? -0.012 -11.254 2.377 1.00 62.69 183 ILE A CA 1
ATOM 1446 C C . ILE A 1 183 ? -0.254 -12.200 1.193 1.00 62.69 183 ILE A C 1
ATOM 1448 O O . ILE A 1 183 ? -1.206 -13.011 1.227 1.00 62.69 183 ILE A O 1
#

Solvent-accessible surface area (backbone atoms only — not comparable to full-atom values): 10499 Å² total; per-residue (Å²): 131,81,84,76,85,68,86,75,58,67,68,58,52,52,50,49,52,53,52,47,60,66,64,69,48,80,72,49,102,63,48,85,72,70,40,68,60,62,45,46,52,52,35,49,50,24,44,48,46,18,70,74,70,67,34,65,65,33,41,52,50,25,43,53,51,50,51,58,54,56,62,63,23,46,67,98,50,95,52,96,81,59,81,48,61,58,82,94,58,54,28,36,48,47,41,16,49,52,34,34,51,50,32,52,39,37,43,71,68,70,41,65,74,67,73,50,50,51,54,46,49,47,40,53,56,57,47,50,69,26,46,46,97,88,66,51,25,29,40,40,53,80,93,51,97,68,86,81,45,71,48,72,63,32,40,52,38,39,52,53,17,52,54,42,42,54,41,38,72,72,71,36,65,79,55,68,75,65,61,69,59,65,125

Radius of gyration: 16.68 Å; Cα contacts (8 Å, |Δi|>4): 200; chains: 1; bounding box: 35×42×48 Å

Nearest PDB structures (foldseek):
  3k11-assembly1_A  TM=6.360E-01  e=1.090E+00  Bacteroides thetaiotaomicron VPI-5482
  8e0m-assembly3_G  TM=4.256E-01  e=8.065E-01  synthetic construct

Sequence (183 aa):
LLPLKCEIPPELRDACEKIQSKWCRPLHSGGLTGEWHADLYFIEGLVLLGLHHRDSRAWALARESYQALMNRCEGSAPSLNAVALPEPAVRSDVIAQLLRAGCILRSYGYLGESVWAQRLNCLAQLLQHFITEEGAVSFGRMDLEGPTHWNAWCALFAYQALCFHEVVSGRGKLEKRWIQLLI

Mean predicted aligned error: 7.44 Å

pLDDT: mean 81.91, std 15.74, range [36.22, 97.5]

Foldseek 3Di:
DPPPPDDDPVVVVVVVVVVVVLQLPPQDLCGSPVDLLVLLVQLLVLLVCCLPVVDVVSLLSSLNSLVSSQVVQCPPDPPLQARNDPQVQQFLLSLLSSLLSLLQSLLVPNDDDDSSLRVSVNSLVSSVQQQDPVGFGWGHGPPDPDDTDTDPSSSVSNVLSNVSNVCVNVVHHDDPVSSVPPD

Secondary structure (DSSP, 8-state):
------PPPHHHHHHHHHHHHHHTS---TT-SSS-HHHHHHHHHHHHHHHHHH--HHHHHHHHHHHHHHHHHTB-S---TT--B--GGG-BHHHHHHHHHHHHHHHHTTSS-HHHHHHHHHHHHHHHHTTB-TTS-BBSB-TTSSS---B-HHHHHHHHHHHHHHHHHHTTPPPPHHHHTT--